Protein 3BGK (pdb70)

Solvent-accessible surface area: 11821 Å² total

InterPro domains:
  IPR000631 ATP/ADP-dependent (S)-NAD(P)H-hydrate dehydratase [MF_01965] (4-277)
  IPR000631 ATP/ADP-dependent (S)-NAD(P)H-hydrate dehydratase [PF01256] (27-270)
  IPR000631 ATP/ADP-dependent (S)-NAD(P)H-hydrate dehydratase [PS51383] (4-275)
  IPR000631 ATP/ADP-dependent (S)-NAD(P)H-hydrate dehydratase [TIGR00196] (9-273)
  IPR000631 ATP/ADP-dependent (S)-NAD(P)H-hydrate dehydratase [cd01171] (18-270)
  IPR017953 Carbohydrate kinase, predicted, conserved site [PS01050] (213-223)
  IPR029056 Ribokinase-like [G3DSA:3.40.1190.20] (2-277)
  IPR029056 Ribokinase-like [SSF53613] (7-274)

Secondary structure (P-SEA, 3-state):
cccaaaaaaccccccccccccccbbbbbbccccccccccccaaaaaaacccbbbbbccccaaaaaaacccccccccaaaaaaaaaaaccccccccccccaaaaaaaaaaaaaccccbbbbbccaaaaaaaaccccccccbbbbbccaaaaaaacccccccccaaaaaaaaccccccbbbbccccbbbbbcccbbbbbccccccccccccccccccaaaaacccccaaaaaaaaaaaaaaaaaaaccccccccaaaaaaacccccccc

Nearest PDB structures (foldseek):
  3bgk-assembly1_A  TM=1.003E+00  e=1.270E-50  Streptococcus mutans
  2r3b-assembly1_B  TM=9.639E-01  e=7.002E-28  Enterococcus faecalis V583
  3rss-assembly1_A  TM=8.666E-01  e=3.229E-17  Thermotoga maritima MSB8
  6efx-assembly1_A  TM=8.668E-01  e=7.466E-16  Cryptococcus neoformans H99
  6efw-assembly1_A  TM=8.622E-01  e=8.369E-16  Cryptococcus neoformans H99

Structure (mmCIF, N/CA/C/O backbone):
data_3BGK
#
_entry.id   3BGK
#
_cell.length_a   96.527
_cell.length_b   96.527
_cell.length_c   56.260
_cell.angle_alpha   90.000
_cell.angle_beta   90.000
_cell.angle_gamma   90.000
#
_symmetry.space_group_name_H-M   'I 4'
#
loop_
_entity.id
_entity.type
_entity.pdbx_description
1 polymer 'Putative uncharacterized protein'
2 non-polymer 'PHOSPHATE ION'
3 non-polymer 'POTASSIUM ION'
4 water water
#
loop_
_atom_site.group_PDB
_atom_site.id
_atom_site.type_symbol
_atom_site.label_atom_id
_atom_site.label_alt_id
_atom_site.label_comp_id
_atom_site.label_asym_id
_atom_site.label_entity_id
_atom_site.label_seq_id
_atom_site.pdbx_PDB_ins_code
_atom_site.Cartn_x
_atom_site.Cartn_y
_atom_site.Cartn_z
_atom_site.occupancy
_atom_site.B_iso_or_equiv
_atom_site.auth_seq_id
_atom_site.auth_comp_id
_atom_site.auth_asym_id
_atom_site.auth_atom_id
_atom_site.pdbx_PDB_model_num
ATOM 9 N N . ILE A 1 36 ? 11.954 43.591 31.879 1.00 30.47 2 ILE A N 1
ATOM 10 C CA . ILE A 1 36 ? 13.250 44.261 31.949 1.00 29.59 2 ILE A CA 1
ATOM 11 C C . ILE A 1 36 ? 14.414 43.264 31.873 1.00 28.91 2 ILE A C 1
ATOM 12 O O . ILE A 1 36 ? 14.444 42.265 32.596 1.00 28.98 2 ILE A O 1
ATOM 17 N N . ILE A 1 37 ? 15.361 43.545 30.983 1.00 27.89 3 ILE A N 1
ATOM 18 C CA . ILE A 1 37 ? 16.547 42.718 30.825 1.00 26.76 3 ILE A CA 1
ATOM 19 C C . ILE A 1 37 ? 17.602 43.225 31.795 1.00 26.37 3 ILE A C 1
ATOM 20 O O . ILE A 1 37 ? 18.053 44.370 31.696 1.00 26.34 3 ILE A O 1
ATOM 25 N N . ASP A 1 38 ? 17.977 42.371 32.742 1.00 25.74 4 ASP A N 1
ATOM 26 C CA . ASP A 1 38 ? 18.979 42.726 33.744 1.00 25.20 4 ASP A CA 1
ATOM 27 C C . ASP A 1 38 ? 20.121 41.712 33.804 1.00 24.79 4 ASP A C 1
ATOM 28 O O . ASP A 1 38 ? 20.269 40.882 32.905 1.00 24.63 4 ASP A O 1
ATOM 33 N N . ASP A 1 39 ? 20.924 41.791 34.860 1.00 24.25 5 ASP A N 1
ATOM 34 C CA . ASP A 1 39 ? 22.090 40.939 35.002 1.00 24.06 5 ASP A CA 1
ATOM 35 C C . ASP A 1 39 ? 21.725 39.493 35.312 1.00 23.87 5 ASP A C 1
ATOM 36 O O . ASP A 1 39 ? 22.413 38.575 34.873 1.00 23.59 5 ASP A O 1
ATOM 41 N N . LEU A 1 40 ? 20.635 39.301 36.055 1.00 23.69 6 LEU A N 1
ATOM 42 C CA . LEU A 1 40 ? 20.176 37.965 36.431 1.00 23.39 6 LEU A CA 1
ATOM 43 C C . LEU A 1 40 ? 19.799 37.145 35.200 1.00 23.13 6 LEU A C 1
ATOM 44 O O . LEU A 1 40 ? 20.054 35.938 35.148 1.00 23.45 6 LEU A O 1
ATOM 49 N N . LEU A 1 41 ? 19.201 37.799 34.210 1.00 22.50 7 LEU A N 1
ATOM 50 C CA . LEU A 1 41 ? 18.916 37.147 32.944 1.00 21.98 7 LEU A CA 1
ATOM 51 C C . LEU A 1 41 ? 20.232 36.816 32.243 1.00 21.79 7 LEU A C 1
ATOM 52 O O . LEU A 1 41 ? 20.418 35.705 31.750 1.00 21.70 7 LEU A O 1
ATOM 57 N N . THR A 1 42 ? 21.141 37.789 32.218 1.00 21.53 8 THR A N 1
ATOM 58 C CA . THR A 1 42 ? 22.442 37.647 31.565 1.00 21.05 8 THR A CA 1
ATOM 59 C C . THR A 1 42 ? 23.284 36.560 32.239 1.00 21.15 8 THR A C 1
ATOM 60 O O . THR A 1 42 ? 23.936 35.766 31.557 1.00 21.19 8 THR A O 1
ATOM 64 N N . LYS A 1 43 ? 23.245 36.517 33.571 1.00 21.16 9 LYS A N 1
ATOM 65 C CA . LYS A 1 43 ? 23.856 35.435 34.337 1.00 21.20 9 LYS A CA 1
ATOM 66 C C . LYS A 1 43 ? 23.201 34.087 34.051 1.00 21.17 9 LYS A C 1
ATOM 67 O O . LYS A 1 43 ? 23.845 33.045 34.204 1.00 21.33 9 LYS A O 1
ATOM 73 N N . LYS A 1 44 ? 21.934 34.091 33.646 1.00 20.97 10 LYS A N 1
ATOM 74 C CA . LYS A 1 44 ? 21.268 32.840 33.286 1.00 20.98 10 LYS A CA 1
ATOM 75 C C . LYS A 1 44 ? 21.774 32.306 31.943 1.00 20.53 10 LYS A C 1
ATOM 76 O O . LYS A 1 44 ? 21.907 31.092 31.767 1.00 20.68 10 LYS A O 1
ATOM 82 N N . ILE A 1 45 ? 22.055 33.214 31.009 1.00 20.01 11 ILE A N 1
ATOM 83 C CA . ILE A 1 45 ? 22.508 32.843 29.666 1.00 19.53 11 ILE A CA 1
ATOM 84 C C . ILE A 1 45 ? 23.990 32.465 29.635 1.00 19.48 11 ILE A C 1
ATOM 85 O O . ILE A 1 45 ? 24.346 31.375 29.178 1.00 19.27 11 ILE A O 1
ATOM 90 N N . ILE A 1 46 ? 24.844 33.359 30.130 1.00 19.34 12 ILE A N 1
ATOM 91 C CA . ILE A 1 46 ? 26.288 33.106 30.159 1.00 19.27 12 ILE A CA 1
ATOM 92 C C . ILE A 1 46 ? 26.614 31.974 31.143 1.00 19.51 12 ILE A C 1
ATOM 93 O O . ILE A 1 46 ? 26.861 32.200 32.332 1.00 19.43 12 ILE A O 1
ATOM 98 N N . LYS A 1 47 ? 26.575 30.749 30.626 1.00 19.93 13 LYS A N 1
ATOM 99 C CA . LYS A 1 47 ? 26.843 29.551 31.413 1.00 20.45 13 LYS A CA 1
ATOM 100 C C . LYS A 1 47 ? 28.321 29.175 31.357 1.00 20.33 13 LYS A C 1
ATOM 101 O O . LYS A 1 47 ? 28.969 29.400 30.341 1.00 20.33 13 LYS A O 1
ATOM 107 N N . PRO A 1 48 ? 28.857 28.586 32.442 1.00 20.44 14 PRO A N 1
ATOM 108 C CA . PRO A 1 48 ? 30.247 28.133 32.383 1.00 20.56 14 PRO A CA 1
ATOM 109 C C . PRO A 1 48 ? 30.404 27.126 31.256 1.00 20.70 14 PRO A C 1
ATOM 110 O O . PRO A 1 48 ? 29.499 26.322 31.013 1.00 20.65 14 PRO A O 1
ATOM 114 N N . ARG A 1 49 ? 31.533 27.181 30.564 1.00 21.11 15 ARG A N 1
ATOM 115 C CA . ARG A 1 49 ? 31.740 26.336 29.395 1.00 21.45 15 ARG A CA 1
ATOM 116 C C . ARG A 1 49 ? 31.938 24.871 29.782 1.00 21.90 15 ARG A C 1
ATOM 117 O O . ARG A 1 49 ? 32.683 24.572 30.719 1.00 21.92 15 ARG A O 1
ATOM 125 N N . PRO A 1 50 ? 31.238 23.960 29.083 1.00 22.57 16 PRO A N 1
ATOM 126 C CA . PRO A 1 50 ? 31.454 22.519 29.229 1.00 23.14 16 PRO A CA 1
ATOM 127 C C . PRO A 1 50 ? 32.903 22.152 28.944 1.00 23.79 16 PRO A C 1
ATOM 128 O O . PRO A 1 50 ? 33.478 22.612 27.951 1.00 23.65 16 PRO A O 1
ATOM 132 N N . LEU A 1 51 ? 33.474 21.330 29.824 1.00 24.87 17 LEU A N 1
ATOM 133 C CA . LEU A 1 51 ? 34.893 20.974 29.796 1.00 25.84 17 LEU A CA 1
ATOM 134 C C . LEU A 1 51 ? 35.283 20.167 28.567 1.00 26.67 17 LEU A C 1
ATOM 135 O O . LEU A 1 51 ? 36.341 20.398 27.967 1.00 26.99 17 LEU A O 1
ATOM 140 N N . ASN A 1 52 ? 34.424 19.221 28.203 1.00 27.44 18 ASN A N 1
ATOM 141 C CA . ASN A 1 52 ? 34.682 18.325 27.096 1.00 28.52 18 ASN A CA 1
ATOM 142 C C . ASN A 1 52 ? 34.534 19.037 25.759 1.00 29.30 18 ASN A C 1
ATOM 143 O O . ASN A 1 52 ? 35.532 19.301 25.080 1.00 29.66 18 ASN A O 1
ATOM 144 N N . SER A 1 53 ? 33.290 19.346 25.392 1.00 29.61 19 SER A N 1
ATOM 145 C CA . SER A 1 53 ? 32.992 19.968 24.104 1.00 30.07 19 SER A CA 1
ATOM 146 C C . SER A 1 53 ? 33.949 21.124 23.798 1.00 30.28 19 SER A C 1
ATOM 147 O O . SER A 1 53 ? 33.954 22.144 24.497 1.00 30.38 19 SER A O 1
ATOM 150 N N . HIS A 1 54 ? 34.768 20.933 22.764 1.00 30.34 20 HIS A N 1
ATOM 151 C CA . HIS A 1 54 ? 35.751 21.922 22.331 1.00 30.53 20 HIS A CA 1
ATOM 152 C C . HIS A 1 54 ? 35.566 22.300 20.853 1.00 30.67 20 HIS A C 1
ATOM 153 O O . HIS A 1 54 ? 35.799 21.477 19.953 1.00 30.75 20 HIS A O 1
ATOM 154 N N . LYS A 1 55 ? 35.168 23.557 20.628 1.00 30.43 21 LYS A N 1
ATOM 155 C CA . LYS A 1 55 ? 34.878 24.119 19.303 1.00 30.16 21 LYS A CA 1
ATOM 156 C C . LYS A 1 55 ? 33.474 23.692 18.866 1.00 29.71 21 LYS A C 1
ATOM 157 O O . LYS A 1 55 ? 32.745 23.077 19.661 1.00 29.82 21 LYS A O 1
ATOM 163 N N . GLY A 1 56 ? 33.097 24.027 17.627 1.00 28.75 22 GLY A N 1
ATOM 164 C CA . GLY A 1 56 ? 31.800 23.666 17.058 1.00 27.44 22 GLY A CA 1
ATOM 165 C C . GLY A 1 56 ? 30.645 24.135 17.920 1.00 26.69 22 GLY A C 1
ATOM 166 O O . GLY A 1 56 ? 29.749 24.842 17.450 1.00 26.75 22 GLY A O 1
ATOM 167 N N . THR A 1 57 ? 30.680 23.727 19.190 1.00 25.71 23 THR A N 1
ATOM 168 C CA . THR A 1 57 ? 29.727 24.141 20.214 1.00 24.61 23 THR A CA 1
ATOM 169 C C . THR A 1 57 ? 29.622 25.661 20.289 1.00 23.49 23 THR A C 1
ATOM 170 O O . THR A 1 57 ? 28.539 26.208 20.531 1.00 23.46 23 THR A O 1
ATOM 173 N N . PHE A 1 58 ? 30.750 26.332 20.064 1.00 21.93 24 PHE A N 1
ATOM 174 C CA . PHE A 1 58 ? 30.836 27.779 20.217 1.00 20.33 24 PHE A CA 1
ATOM 175 C C . PHE A 1 58 ? 30.577 28.544 18.924 1.00 19.46 24 PHE A C 1
ATOM 176 O O . PHE A 1 58 ? 30.589 29.779 18.910 1.00 19.41 24 PHE A O 1
ATOM 184 N N . GLY A 1 59 ? 30.328 27.795 17.851 1.00 18.36 25 GLY A N 1
ATOM 185 C CA . GLY A 1 59 ? 29.746 28.334 16.626 1.00 17.22 25 GLY A CA 1
ATOM 186 C C . GLY A 1 59 ? 30.696 29.065 15.706 1.00 16.46 25 GLY A C 1
ATOM 187 O O . GLY A 1 59 ? 31.741 29.561 16.135 1.00 16.38 25 GLY A O 1
ATOM 188 N N . ARG A 1 60 ? 30.316 29.120 14.431 1.00 15.58 26 ARG A N 1
ATOM 189 C CA . ARG A 1 60 ? 31.082 29.810 13.398 1.00 14.81 26 ARG A CA 1
ATOM 190 C C . ARG A 1 60 ? 30.236 30.935 12.822 1.00 14.25 26 ARG A C 1
ATOM 191 O O . ARG A 1 60 ? 29.110 30.705 12.346 1.00 14.18 26 ARG A O 1
ATOM 195 N N . VAL A 1 61 ? 30.775 32.152 12.879 1.00 13.17 27 VAL A N 1
ATOM 196 C CA . VAL A 1 61 ? 30.091 33.322 12.357 1.00 12.00 27 VAL A CA 1
ATOM 197 C C . VAL A 1 61 ? 30.805 33.816 11.117 1.00 11.81 27 VAL A C 1
ATOM 198 O O . VAL A 1 61 ? 32.036 33.874 11.082 1.00 11.68 27 VAL A O 1
ATOM 202 N N . LEU A 1 62 ? 30.019 34.161 10.100 1.00 11.34 28 LEU A N 1
ATOM 203 C CA . LEU A 1 62 ? 30.508 34.911 8.959 1.00 10.74 28 LEU A CA 1
ATOM 204 C C . LEU A 1 62 ? 29.956 36.342 9.022 1.00 10.57 28 LEU A C 1
ATOM 205 O O . LEU A 1 62 ? 28.743 36.558 9.150 1.00 10.32 28 LEU A O 1
ATOM 210 N N . LEU A 1 63 ? 30.857 37.317 8.955 1.00 10.17 29 LEU A N 1
ATOM 211 C CA . LEU A 1 63 ? 30.471 38.719 8.936 1.00 9.67 29 LEU A CA 1
ATOM 212 C C . LEU A 1 63 ? 30.658 39.207 7.521 1.00 9.51 29 LEU A C 1
ATOM 213 O O . LEU A 1 63 ? 31.631 38.842 6.869 1.00 9.96 29 LEU A O 1
ATOM 218 N N . ILE A 1 64 ? 29.713 40.003 7.037 1.00 9.17 30 ILE A N 1
ATOM 219 C CA . ILE A 1 64 ? 29.753 40.522 5.681 1.00 9.00 30 ILE A CA 1
ATOM 220 C C . ILE A 1 64 ? 29.455 42.009 5.742 1.00 9.30 30 ILE A C 1
ATOM 221 O O . ILE A 1 64 ? 28.364 42.409 6.136 1.00 9.42 30 ILE A O 1
ATOM 226 N N . GLY A 1 65 ? 30.436 42.818 5.365 1.00 9.49 31 GLY A N 1
ATOM 227 C CA . GLY A 1 65 ? 30.324 44.266 5.447 1.00 10.26 31 GLY A CA 1
ATOM 228 C C . GLY A 1 65 ? 31.682 44.924 5.301 1.00 10.93 31 GLY A C 1
ATOM 229 O O . GLY A 1 65 ? 32.605 44.335 4.749 1.00 10.69 31 GLY A O 1
ATOM 230 N N . GLY A 1 66 ? 31.808 46.151 5.796 1.00 11.65 32 GLY A N 1
ATOM 231 C CA . GLY A 1 66 ? 33.072 46.872 5.706 1.00 12.58 32 GLY A CA 1
ATOM 232 C C . GLY A 1 66 ? 33.400 47.190 4.268 1.00 13.41 32 GLY A C 1
ATOM 233 O O . GLY A 1 66 ? 34.571 47.276 3.885 1.00 13.59 32 GLY A O 1
ATOM 234 N N . ASN A 1 67 ? 32.346 47.337 3.469 1.00 14.11 33 ASN A N 1
ATOM 235 C CA . ASN A 1 67 ? 32.464 47.800 2.104 1.00 14.56 33 ASN A CA 1
ATOM 236 C C . ASN A 1 67 ? 32.951 49.237 2.147 1.00 14.99 33 ASN A C 1
ATOM 237 O O . ASN A 1 67 ? 32.537 50.012 3.020 1.00 14.71 33 ASN A O 1
ATOM 242 N N . TYR A 1 68 ? 33.853 49.570 1.225 1.00 15.54 34 TYR A N 1
ATOM 243 C CA . TYR A 1 68 ? 34.382 50.924 1.094 1.00 15.98 34 TYR A CA 1
ATOM 244 C C . TYR A 1 68 ? 33.251 51.960 1.029 1.00 16.04 34 TYR A C 1
ATOM 245 O O . TYR A 1 68 ? 32.283 51.777 0.283 1.00 16.35 34 TYR A O 1
ATOM 254 N N . PRO A 1 69 ? 33.371 53.054 1.803 1.00 15.84 35 PRO A N 1
ATOM 255 C CA . PRO A 1 69 ? 34.452 53.360 2.736 1.00 15.53 35 PRO A CA 1
ATOM 256 C C . PRO A 1 69 ? 34.172 53.033 4.218 1.00 15.18 35 PRO A C 1
ATOM 257 O O . PRO A 1 69 ? 34.832 53.583 5.106 1.00 15.46 35 PRO A O 1
ATOM 261 N N . TYR A 1 70 ? 33.237 52.126 4.486 1.00 14.66 36 TYR A N 1
ATOM 262 C CA . TYR A 1 70 ? 32.840 51.817 5.872 1.00 13.89 36 TYR A CA 1
ATOM 263 C C . TYR A 1 70 ? 33.539 50.586 6.480 1.00 13.17 36 TYR A C 1
ATOM 264 O O . TYR A 1 70 ? 32.917 49.776 7.188 1.00 13.03 36 TYR A O 1
ATOM 273 N N . GLY A 1 71 ? 34.842 50.472 6.223 1.00 12.15 37 GLY A N 1
ATOM 274 C CA . GLY A 1 71 ? 35.652 49.364 6.728 1.00 11.12 37 GLY A CA 1
ATOM 275 C C . GLY A 1 71 ? 35.668 49.196 8.240 1.00 10.35 37 GLY A C 1
ATOM 276 O O . GLY A 1 71 ? 35.466 48.088 8.748 1.00 10.29 37 GLY A O 1
ATOM 277 N N . GLY A 1 72 ? 35.903 50.290 8.962 1.00 9.60 38 GLY A N 1
ATOM 278 C CA . GLY A 1 72 ? 35.976 50.256 10.430 1.00 8.79 38 GLY A CA 1
ATOM 279 C C . GLY A 1 72 ? 34.801 49.563 11.109 1.00 8.36 38 GLY A C 1
ATOM 280 O O . GLY A 1 72 ? 34.966 48.906 12.144 1.00 8.39 38 GLY A O 1
ATOM 281 N N . ALA A 1 73 ? 33.616 49.710 10.517 1.00 7.73 39 ALA A N 1
ATOM 282 C CA . ALA A 1 73 ? 32.385 49.097 11.020 1.00 7.15 39 ALA A CA 1
ATOM 283 C C . ALA A 1 73 ? 32.478 47.576 11.133 1.00 6.86 39 ALA A C 1
ATOM 284 O O . ALA A 1 73 ? 32.057 46.998 12.138 1.00 6.78 39 ALA A O 1
ATOM 286 N N . ILE A 1 74 ? 33.027 46.928 10.106 1.00 6.80 40 ILE A N 1
ATOM 287 C CA . ILE A 1 74 ? 33.148 45.472 10.118 1.00 6.63 40 ILE A CA 1
ATOM 288 C C . ILE A 1 74 ? 34.285 45.030 11.043 1.00 6.68 40 ILE A C 1
ATOM 289 O O . ILE A 1 74 ? 34.230 43.938 11.604 1.00 7.07 40 ILE A O 1
ATOM 294 N N . ILE A 1 75 ? 35.295 45.888 11.203 1.00 6.34 41 ILE A N 1
ATOM 295 C CA . ILE A 1 75 ? 36.387 45.649 12.138 1.00 5.99 41 ILE A CA 1
ATOM 296 C C . ILE A 1 75 ? 35.872 45.703 13.574 1.00 6.21 41 ILE A C 1
ATOM 297 O O . ILE A 1 75 ? 36.332 44.944 14.431 1.00 6.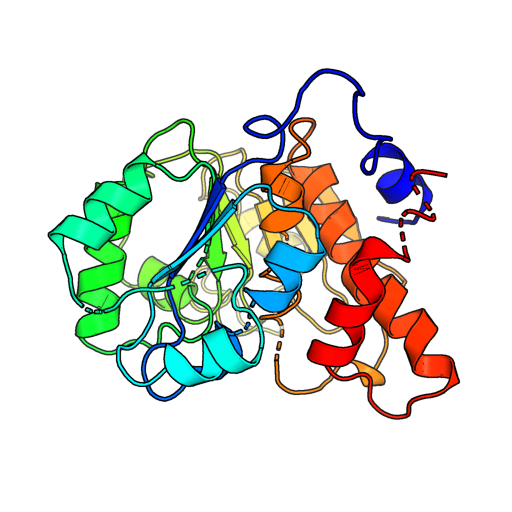61 41 ILE A O 1
ATOM 310 N N . ALA A 1 77 ? 32.609 45.233 14.565 1.00 6.35 43 ALA A N 1
ATOM 311 C CA . ALA A 1 77 ? 31.736 44.082 14.753 1.00 6.44 43 ALA A CA 1
ATOM 312 C C . ALA A 1 77 ? 32.571 42.806 14.917 1.00 6.55 43 ALA A C 1
ATOM 313 O O . ALA A 1 77 ? 32.288 41.983 15.788 1.00 6.69 43 ALA A O 1
ATOM 315 N N . ALA A 1 78 ? 33.610 42.658 14.096 1.00 6.45 44 ALA A N 1
ATOM 316 C CA . ALA A 1 78 ? 34.518 41.517 14.207 1.00 6.58 44 ALA A CA 1
ATOM 317 C C . ALA A 1 78 ? 35.160 41.442 15.592 1.00 6.68 44 ALA A C 1
ATOM 318 O O . ALA A 1 78 ? 35.115 40.397 16.241 1.00 6.47 44 ALA A O 1
ATOM 320 N N . LEU A 1 79 ? 35.746 42.556 16.035 1.00 6.87 45 LEU A N 1
ATOM 321 C CA . LEU A 1 79 ? 36.344 42.660 17.365 1.00 7.00 45 LEU A CA 1
ATOM 322 C C . LEU A 1 79 ? 35.378 42.233 18.462 1.00 7.14 45 LEU A C 1
ATOM 323 O O . LEU A 1 79 ? 35.752 41.475 19.354 1.00 7.28 45 LEU A O 1
ATOM 328 N N . ALA A 1 80 ? 34.137 42.707 18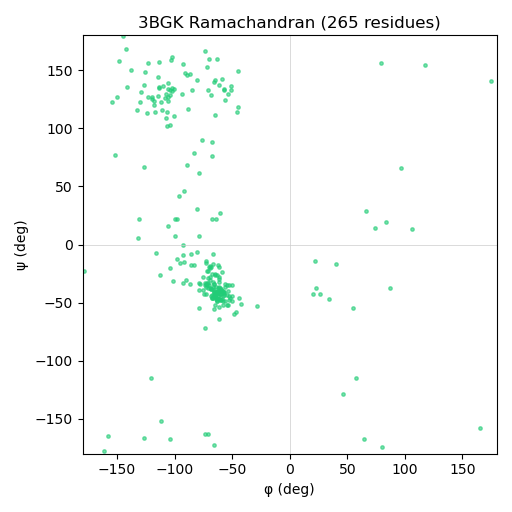.388 1.00 7.21 46 ALA A N 1
ATOM 329 C CA . ALA A 1 80 ? 33.134 42.347 19.379 1.00 7.65 46 ALA A CA 1
ATOM 330 C C . ALA A 1 80 ? 32.787 40.863 19.322 1.00 8.02 46 ALA A C 1
ATOM 331 O O . ALA A 1 80 ? 32.644 40.209 20.359 1.00 8.23 46 ALA A O 1
ATOM 333 N N . CYS A 1 81 ? 32.672 40.334 18.107 1.00 8.54 47 CYS A N 1
ATOM 334 C CA . CYS A 1 81 ? 32.252 38.953 17.905 1.00 8.93 47 CYS A CA 1
ATOM 335 C C . CYS A 1 81 ? 33.268 37.958 18.443 1.00 9.07 47 CYS A C 1
ATOM 336 O O . CYS A 1 81 ? 32.891 36.974 19.081 1.00 9.29 47 CYS A O 1
ATOM 339 N N . VAL A 1 82 ? 34.552 38.218 18.186 1.00 9.18 48 VAL A N 1
ATOM 340 C CA . VAL A 1 82 ? 35.633 37.345 18.654 1.00 9.07 48 VAL A CA 1
ATOM 341 C C . VAL A 1 82 ? 35.724 37.423 20.169 1.00 9.31 48 VAL A C 1
ATOM 342 O O . VAL A 1 82 ? 35.804 36.399 20.857 1.00 9.51 48 VAL A O 1
ATOM 346 N N . ASN A 1 83 ? 35.682 38.645 20.688 1.00 9.52 49 ASN A N 1
ATOM 347 C CA . ASN A 1 83 ? 35.834 38.855 22.115 1.00 9.64 49 ASN A CA 1
ATOM 348 C C . ASN A 1 83 ? 34.670 38.294 22.924 1.00 9.66 49 ASN A C 1
ATOM 349 O O . ASN A 1 83 ? 34.846 37.937 24.085 1.00 9.76 49 ASN A O 1
ATOM 354 N N . SER A 1 84 ? 33.498 38.182 22.296 1.00 9.51 50 SER A N 1
ATOM 355 C CA . SER A 1 84 ? 32.340 37.519 22.907 1.00 9.53 50 SER A CA 1
ATOM 356 C C . SER A 1 84 ? 32.464 35.992 22.978 1.00 9.58 50 SER A C 1
ATOM 357 O O . SER A 1 84 ? 31.697 35.329 23.683 1.00 9.55 50 SER A O 1
ATOM 360 N N . GLY A 1 85 ? 33.426 35.434 22.248 1.00 9.70 51 GLY A N 1
ATOM 361 C CA . GLY A 1 85 ? 33.729 34.014 22.362 1.00 9.75 51 GLY A CA 1
ATOM 362 C C . GLY A 1 85 ? 33.275 33.126 21.220 1.00 9.82 51 GLY A C 1
ATOM 363 O O . GLY A 1 85 ? 33.288 31.901 21.359 1.00 10.02 51 GLY A O 1
ATOM 364 N N . ALA A 1 86 ? 32.879 33.718 20.092 1.00 9.70 52 ALA A N 1
ATOM 365 C CA . ALA A 1 86 ? 32.568 32.923 18.907 1.00 9.78 52 ALA A CA 1
ATOM 366 C C . ALA A 1 86 ? 33.732 31.966 18.638 1.00 9.92 52 ALA A C 1
ATOM 367 O O . ALA A 1 86 ? 34.897 32.348 18.751 1.00 10.17 52 ALA A O 1
ATOM 369 N N . GLY A 1 87 ? 33.419 30.714 18.322 1.00 9.81 53 GLY A N 1
ATOM 370 C CA . GLY A 1 87 ? 34.449 29.713 18.085 1.00 9.65 53 GLY A CA 1
ATOM 371 C C . GLY A 1 87 ? 35.332 30.089 16.917 1.00 9.61 53 GLY A C 1
ATOM 372 O O . GLY A 1 87 ? 36.552 30.014 17.010 1.00 9.83 53 GLY A O 1
ATOM 373 N N . LEU A 1 88 ? 34.706 30.500 15.819 1.00 9.61 54 LEU A N 1
ATOM 374 C CA . LEU A 1 88 ? 35.418 30.932 14.623 1.00 9.61 54 LEU A CA 1
ATOM 375 C C . LEU A 1 88 ? 34.704 32.116 14.003 1.00 9.62 54 LEU A C 1
ATOM 376 O O . LEU A 1 88 ? 33.479 32.120 13.878 1.00 9.70 54 LEU A O 1
ATOM 381 N N . VAL A 1 89 ? 35.479 33.122 13.618 1.00 9.69 55 VAL A N 1
ATOM 382 C CA . VAL A 1 89 ? 34.934 34.336 13.027 1.00 9.59 55 VAL A CA 1
ATOM 383 C C . VAL A 1 89 ? 35.573 34.552 11.663 1.00 9.63 55 VAL A C 1
ATOM 384 O O . VAL A 1 89 ? 36.798 34.555 11.538 1.00 10.00 55 VAL A O 1
ATOM 388 N N . THR A 1 90 ? 34.733 34.724 10.648 1.00 9.68 56 THR A N 1
ATOM 389 C CA . THR A 1 90 ? 35.186 34.924 9.275 1.00 9.71 56 THR A CA 1
ATOM 390 C C . THR A 1 90 ? 34.531 36.187 8.736 1.00 9.64 56 THR A C 1
ATOM 391 O O . THR A 1 90 ? 33.347 36.419 8.961 1.00 9.70 56 THR A O 1
ATOM 395 N N . VAL A 1 91 ? 35.313 37.004 8.035 1.00 9.76 57 VAL A N 1
ATOM 396 C CA . VAL A 1 91 ? 34.853 38.299 7.553 1.00 9.69 57 VAL A CA 1
ATOM 397 C C . VAL A 1 91 ? 34.928 38.382 6.026 1.00 10.03 57 VAL A C 1
ATOM 398 O O . VAL A 1 91 ? 35.984 38.136 5.431 1.00 10.33 57 VAL A O 1
ATOM 402 N N . ALA A 1 92 ? 33.797 38.708 5.406 1.00 9.99 58 ALA A N 1
ATOM 403 C CA . ALA A 1 92 ? 33.741 39.030 3.988 1.00 10.43 58 ALA A CA 1
ATOM 404 C C . ALA A 1 92 ? 33.701 40.550 3.865 1.00 10.85 58 ALA A C 1
ATOM 405 O O . ALA A 1 92 ? 32.709 41.194 4.227 1.00 10.81 58 ALA A O 1
ATOM 407 N N . THR A 1 93 ? 34.781 41.127 3.360 1.00 11.22 59 THR A N 1
ATOM 408 C CA . THR A 1 93 ? 34.938 42.567 3.419 1.00 11.97 59 THR A CA 1
ATOM 409 C C . THR A 1 93 ? 35.646 43.101 2.174 1.00 12.75 59 THR A C 1
ATOM 410 O O . THR A 1 93 ? 35.996 42.333 1.268 1.00 13.03 59 THR A O 1
ATOM 414 N N . HIS A 1 94 ? 35.833 44.414 2.111 1.00 13.27 60 HIS A N 1
ATOM 415 C CA . HIS A 1 94 ? 36.541 44.993 0.987 1.00 14.01 60 HIS A CA 1
ATOM 416 C C . HIS A 1 94 ? 38.022 44.604 1.021 1.00 14.06 60 HIS A C 1
ATOM 417 O O . HIS A 1 94 ? 38.694 44.736 2.045 1.00 13.92 60 HIS A O 1
ATOM 424 N N . LYS A 1 95 ? 38.495 44.094 -0.114 1.00 14.15 61 LYS A N 1
ATOM 425 C CA . LYS A 1 95 ? 39.907 43.831 -0.395 1.00 13.93 61 LYS A CA 1
ATOM 426 C C . LYS A 1 95 ? 40.879 44.767 0.351 1.00 13.69 61 LYS A C 1
ATOM 427 O O . LYS A 1 95 ? 41.782 44.296 1.046 1.00 13.83 61 LYS A O 1
ATOM 431 N N . ASP A 1 96 ? 40.679 46.081 0.219 1.00 13.43 62 ASP A N 1
ATOM 432 C CA . ASP A 1 96 ? 41.578 47.099 0.814 1.00 13.33 62 ASP A CA 1
ATOM 433 C C . ASP A 1 96 ? 41.375 47.340 2.323 1.00 12.75 62 ASP A C 1
ATOM 434 O O . ASP A 1 96 ? 41.975 48.245 2.898 1.00 12.64 62 ASP A O 1
ATOM 439 N N . ASN A 1 97 ? 40.534 46.525 2.954 1.00 12.26 63 ASN A N 1
ATOM 440 C CA . ASN A 1 97 ? 40.184 46.685 4.362 1.00 11.60 63 ASN A CA 1
ATOM 441 C C . ASN A 1 97 ? 40.645 45.494 5.210 1.00 11.28 63 ASN A C 1
ATOM 442 O O . ASN A 1 97 ? 40.558 45.519 6.444 1.00 10.75 63 ASN A O 1
ATOM 447 N N . ILE A 1 98 ? 41.142 44.460 4.535 1.00 11.12 64 ILE A N 1
ATOM 448 C CA . ILE A 1 98 ? 41.608 43.236 5.196 1.00 11.09 64 ILE A CA 1
ATOM 449 C C . ILE A 1 98 ? 42.848 43.476 6.069 1.00 10.98 64 ILE A C 1
ATOM 450 O O . ILE A 1 98 ? 42.944 42.919 7.171 1.00 11.29 64 ILE A O 1
ATOM 455 N N . THR A 1 99 ? 43.776 44.306 5.588 1.00 10.50 65 THR A N 1
ATOM 456 C CA . THR A 1 99 ? 45.002 44.614 6.331 1.00 10.44 65 THR A CA 1
ATOM 457 C C . THR A 1 99 ? 44.695 45.281 7.674 1.00 10.18 65 THR A C 1
ATOM 458 O O . THR A 1 99 ? 45.260 44.907 8.714 1.00 10.22 65 THR A O 1
ATOM 462 N N . ALA A 1 100 ? 43.812 46.276 7.635 1.00 9.83 66 ALA A N 1
ATOM 463 C CA . ALA A 1 100 ? 43.396 47.005 8.828 1.00 9.43 66 ALA A CA 1
ATOM 464 C C . ALA A 1 100 ? 42.671 46.090 9.813 1.00 9.02 66 ALA A C 1
ATOM 465 O O . ALA A 1 100 ? 42.898 46.173 11.021 1.00 8.91 66 ALA A O 1
ATOM 467 N N . LEU A 1 101 ? 41.823 45.205 9.294 1.00 8.78 67 LEU A N 1
ATOM 468 C CA . LEU A 1 101 ? 41.144 44.215 10.129 1.00 8.75 67 LEU A CA 1
ATOM 469 C C . LEU A 1 101 ? 42.161 43.342 10.848 1.00 8.92 67 LEU A C 1
ATOM 470 O O . LEU A 1 101 ? 42.053 43.117 12.058 1.00 8.83 67 LEU A O 1
ATOM 475 N N . HIS A 1 102 ? 43.152 42.855 10.104 1.00 9.00 68 HIS A N 1
ATOM 476 C CA . HIS A 1 102 ? 44.159 41.974 10.695 1.00 8.91 68 HIS A CA 1
ATOM 477 C C . HIS A 1 102 ? 45.127 42.679 11.622 1.00 8.96 68 HIS A C 1
ATOM 478 O O . HIS A 1 102 ? 45.709 42.041 12.502 1.00 9.52 68 HIS A O 1
ATOM 485 N N . SER A 1 103 ? 45.279 43.991 11.451 1.00 8.56 69 SER A N 1
ATOM 486 C CA . SER A 1 103 ? 46.055 44.774 12.404 1.00 8.46 69 SER A CA 1
ATOM 487 C C . SER A 1 103 ? 45.421 44.651 13.786 1.00 8.31 69 SER A C 1
ATOM 488 O O . SER A 1 103 ? 46.128 44.557 14.782 1.00 8.69 69 SER A O 1
ATOM 491 N N . HIS A 1 104 ? 44.089 44.629 13.829 1.00 8.05 70 HIS A N 1
ATOM 492 C CA . HIS A 1 104 ? 43.337 44.538 15.087 1.00 7.62 70 HIS A CA 1
ATOM 493 C C . HIS A 1 104 ? 43.123 43.107 15.536 1.00 7.39 70 HIS A C 1
ATOM 494 O O . HIS A 1 104 ? 43.096 42.827 16.740 1.00 7.18 70 HIS A O 1
ATOM 501 N N . LEU A 1 105 ? 42.962 42.216 14.557 1.00 7.29 71 LEU A N 1
ATOM 502 C CA . LEU A 1 105 ? 42.350 40.899 14.776 1.00 6.93 71 LEU A CA 1
ATOM 503 C C . LEU A 1 105 ? 42.844 39.821 13.794 1.00 6.90 71 LEU A C 1
ATOM 504 O O . LEU A 1 105 ? 42.134 39.463 12.847 1.00 6.57 71 LEU A O 1
ATOM 509 N N . PRO A 1 106 ? 44.068 39.295 14.019 1.00 7.08 72 PRO A N 1
ATOM 510 C CA . PRO A 1 106 ? 44.562 38.178 13.210 1.00 7.17 72 PRO A CA 1
ATOM 511 C C . PRO A 1 106 ? 43.769 36.888 13.442 1.00 7.61 72 PRO A C 1
ATOM 512 O O . PRO A 1 106 ? 43.838 35.964 12.626 1.00 7.41 72 PRO A O 1
ATOM 516 N N . GLU A 1 107 ? 43.012 36.848 14.536 1.00 8.27 73 GLU A N 1
ATOM 517 C CA . GLU A 1 107 ? 42.130 35.723 14.872 1.00 9.10 73 GLU A CA 1
ATOM 518 C C . GLU A 1 107 ? 41.01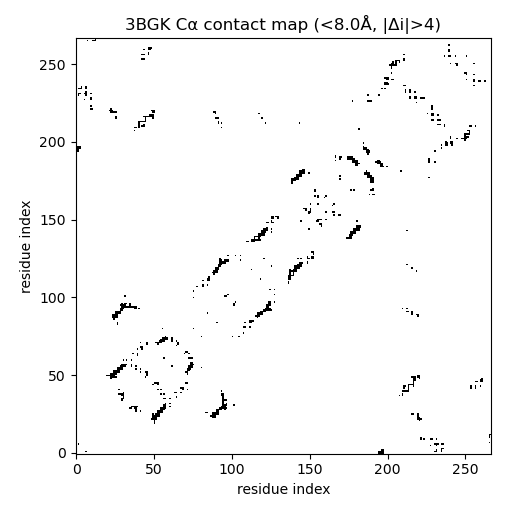3 35.460 13.857 1.00 9.85 73 GLU A C 1
ATOM 519 O O . GLU A 1 107 ? 40.412 34.385 13.864 1.00 9.86 73 GLU A O 1
ATOM 525 N N . ALA A 1 108 ? 40.720 36.442 13.005 1.00 11.00 74 ALA A N 1
ATOM 526 C CA . ALA A 1 108 ? 39.616 36.328 12.053 1.00 12.13 74 ALA A CA 1
ATOM 527 C C . ALA A 1 108 ? 40.102 36.242 10.619 1.00 13.08 74 ALA A C 1
ATOM 528 O O . ALA A 1 108 ? 40.854 37.102 10.155 1.00 13.12 74 ALA A O 1
ATOM 538 N N . ALA A 1 110 ? 39.780 36.760 6.726 1.00 16.36 76 ALA A N 1
ATOM 539 C CA . ALA A 1 110 ? 39.125 37.796 5.942 1.00 16.94 76 ALA A CA 1
ATOM 540 C C . ALA A 1 110 ? 39.413 37.599 4.469 1.00 17.42 76 ALA A C 1
ATOM 541 O O . ALA A 1 110 ? 40.532 37.248 4.091 1.00 17.55 76 ALA A O 1
ATOM 543 N N . PHE A 1 111 ? 38.401 37.831 3.639 1.00 17.99 77 PHE A N 1
ATOM 544 C CA . PHE A 1 111 ? 38.568 37.740 2.189 1.00 18.57 77 PHE A CA 1
ATOM 545 C C . PHE A 1 111 ? 37.771 38.826 1.475 1.00 19.39 77 PHE A C 1
ATOM 546 O O . PHE A 1 111 ? 36.934 39.503 2.076 1.00 19.39 77 PHE A O 1
ATOM 554 N N . ASP A 1 112 ? 38.055 38.982 0.188 1.00 20.63 78 ASP A N 1
ATOM 555 C CA . ASP A 1 112 ? 37.375 39.933 -0.674 1.00 21.82 78 ASP A CA 1
ATOM 556 C C . ASP A 1 112 ? 35.951 39.448 -0.918 1.00 22.49 78 ASP A C 1
ATOM 557 O O . ASP A 1 112 ? 35.732 38.352 -1.446 1.00 22.50 78 ASP A O 1
ATOM 570 N N . VAL A 1 114 ? 33.934 40.293 -3.113 1.00 25.23 80 VAL A N 1
ATOM 571 C CA . VAL A 1 114 ? 33.641 40.150 -4.556 1.00 25.55 80 VAL A CA 1
ATOM 572 C C . VAL A 1 114 ? 33.897 38.729 -5.054 1.00 25.67 80 VAL A C 1
ATOM 573 O O . VAL A 1 114 ? 33.428 38.349 -6.131 1.00 25.73 80 VAL A O 1
ATOM 577 N N . GLU A 1 115 ? 34.650 37.957 -4.271 1.00 25.83 81 GLU A N 1
ATOM 578 C CA . GLU A 1 115 ? 34.973 36.579 -4.626 1.00 25.90 81 GLU A CA 1
ATOM 579 C C . GLU A 1 115 ? 33.755 35.692 -4.370 1.00 25.75 81 GLU A C 1
ATOM 580 O O . GLU A 1 115 ? 33.571 35.151 -3.277 1.00 25.70 81 GLU A O 1
ATOM 586 N N . LYS A 1 116 ? 32.931 35.564 -5.410 1.00 25.51 82 LYS A N 1
ATOM 587 C CA . LYS A 1 116 ? 31.596 34.973 -5.317 1.00 25.17 82 LYS A CA 1
ATOM 588 C C . LYS A 1 116 ? 31.582 33.523 -4.844 1.00 24.84 82 LYS A C 1
ATOM 589 O O . LYS A 1 116 ? 30.736 33.147 -4.030 1.00 24.83 82 LYS A O 1
ATOM 591 N N . ASP A 1 117 ? 32.508 32.715 -5.358 1.00 24.46 83 ASP A N 1
ATOM 592 C CA . ASP A 1 117 ? 32.546 31.286 -5.039 1.00 24.20 83 ASP A CA 1
ATOM 593 C C . ASP A 1 117 ? 33.046 31.018 -3.623 1.00 23.77 83 ASP A C 1
ATOM 594 O O . ASP A 1 117 ? 32.573 30.090 -2.962 1.00 23.53 83 ASP A O 1
ATOM 599 N N . ARG A 1 118 ? 33.988 31.841 -3.157 1.00 23.32 84 ARG A N 1
ATOM 600 C CA . ARG A 1 118 ? 34.479 31.735 -1.784 1.00 22.77 84 ARG A CA 1
ATOM 601 C C . ARG A 1 118 ? 33.433 32.233 -0.778 1.00 22.47 84 ARG A C 1
ATOM 602 O O . ARG A 1 118 ? 33.217 31.599 0.259 1.00 22.39 84 ARG A O 1
ATOM 610 N N . LEU A 1 119 ? 32.785 33.355 -1.095 1.00 21.95 85 LEU A N 1
ATOM 611 C CA . LEU A 1 119 ? 31.676 33.867 -0.287 1.00 21.70 85 LEU A CA 1
ATOM 612 C C . LEU A 1 119 ? 30.591 32.813 -0.099 1.00 21.59 85 LEU A C 1
ATOM 613 O O . LEU A 1 119 ? 30.077 32.650 1.006 1.00 21.50 85 LEU A O 1
ATOM 618 N N . SER A 1 120 ? 30.258 32.110 -1.183 1.00 21.51 86 SER A N 1
ATOM 619 C CA . SER A 1 120 ? 29.280 31.022 -1.158 1.00 21.55 86 SER A CA 1
ATOM 620 C C . SER A 1 120 ? 29.707 29.881 -0.236 1.00 21.29 86 SER A C 1
ATOM 621 O O . SER A 1 120 ? 28.946 29.479 0.647 1.00 21.33 86 SER A O 1
ATOM 624 N N . GLU A 1 121 ? 30.922 29.372 -0.450 1.00 21.02 87 GLU A N 1
ATOM 625 C CA . GLU A 1 121 ? 31.504 28.317 0.382 1.00 20.69 87 GLU A CA 1
ATOM 626 C C . GLU A 1 121 ? 31.455 28.700 1.857 1.00 20.45 87 GLU A C 1
ATOM 627 O O . GLU A 1 121 ? 31.091 27.881 2.702 1.00 20.76 87 GLU A O 1
ATOM 630 N N . GLN A 1 122 ? 31.803 29.949 2.155 1.00 19.93 88 GLN A N 1
ATOM 631 C CA . GLN A 1 122 ? 31.854 30.429 3.533 1.00 19.65 88 GLN A CA 1
ATOM 632 C C . GLN A 1 122 ? 30.482 30.554 4.194 1.00 19.39 88 GLN A C 1
ATOM 633 O O . GLN A 1 122 ? 30.365 30.374 5.409 1.00 19.75 88 GLN A O 1
ATOM 639 N N . ILE A 1 123 ? 29.451 30.846 3.404 1.00 19.03 89 ILE A N 1
ATOM 640 C CA . ILE A 1 123 ? 28.082 30.882 3.920 1.00 18.77 89 ILE A CA 1
ATOM 641 C C . ILE A 1 123 ? 27.664 29.494 4.429 1.00 18.99 89 ILE A C 1
ATOM 642 O O . ILE A 1 123 ? 27.139 29.380 5.546 1.00 19.03 89 ILE A O 1
ATOM 647 N N . THR A 1 124 ? 27.932 28.452 3.632 1.00 18.76 90 THR A N 1
ATOM 648 C CA . THR A 1 124 ? 27.618 27.060 4.008 1.00 18.80 90 THR A CA 1
ATOM 649 C C . THR A 1 124 ? 28.410 26.545 5.215 1.00 18.37 90 THR A C 1
ATOM 650 O O . THR A 1 124 ? 27.962 25.624 5.900 1.00 18.74 90 THR A O 1
ATOM 654 N N . ALA A 1 125 ? 29.592 27.111 5.452 1.00 17.84 91 ALA A N 1
ATOM 655 C CA . ALA A 1 125 ? 30.418 26.741 6.609 1.00 17.20 91 ALA A CA 1
ATOM 656 C C . ALA A 1 125 ? 30.004 27.473 7.903 1.00 16.98 91 ALA A C 1
ATOM 657 O O . ALA A 1 125 ? 30.365 27.055 9.003 1.00 16.80 91 ALA A O 1
ATOM 659 N N . ALA A 1 126 ? 29.244 28.559 7.761 1.00 16.61 92 ALA A N 1
ATOM 660 C CA . ALA A 1 126 ? 28.833 29.385 8.899 1.00 16.19 92 ALA A CA 1
ATOM 661 C C . ALA A 1 126 ? 27.557 28.885 9.578 1.00 15.96 92 ALA A C 1
ATOM 662 O O . ALA A 1 126 ? 26.667 28.344 8.915 1.00 15.91 92 ALA A O 1
ATOM 664 N N . ASP A 1 127 ? 27.476 29.076 10.897 1.00 15.57 93 ASP A N 1
ATOM 665 C CA . ASP A 1 127 ? 26.243 28.843 11.662 1.00 15.28 93 ASP A CA 1
ATOM 666 C C . ASP A 1 127 ? 25.421 30.130 11.774 1.00 15.12 93 ASP A C 1
ATOM 667 O O . ASP A 1 127 ? 24.194 30.095 11.809 1.00 14.86 93 ASP A O 1
ATOM 672 N N . VAL A 1 128 ? 26.121 31.260 11.844 1.00 14.99 94 VAL A N 1
ATOM 673 C CA . VAL A 1 128 ? 25.509 32.575 11.990 1.00 14.88 94 VAL A CA 1
ATOM 674 C C . VAL A 1 128 ? 26.083 33.505 10.925 1.00 14.78 94 VAL A C 1
ATOM 675 O O . VAL A 1 128 ? 27.298 33.568 10.741 1.00 14.47 94 VAL A O 1
ATOM 679 N N . VAL A 1 129 ? 25.209 34.207 10.213 1.00 14.89 95 VAL A N 1
ATOM 680 C CA . VAL A 1 129 ? 25.650 35.172 9.210 1.00 15.08 95 VAL A CA 1
ATOM 681 C C . VAL A 1 129 ? 25.200 36.577 9.600 1.00 15.56 95 VAL A C 1
ATOM 682 O O . VAL A 1 129 ? 24.000 36.865 9.667 1.00 15.54 95 VAL A O 1
ATOM 686 N N . LEU A 1 130 ? 26.175 37.435 9.893 1.00 15.96 96 LEU A N 1
ATOM 687 C CA . LEU A 1 130 ? 25.899 38.827 10.210 1.00 16.43 96 LEU A CA 1
ATOM 688 C C . LEU A 1 130 ? 26.218 39.688 9.000 1.00 17.05 96 LEU A C 1
ATOM 689 O O . LEU A 1 130 ? 27.379 39.933 8.676 1.00 17.22 96 LEU A O 1
ATOM 702 N N . GLY A 1 132 ? 25.642 43.393 7.082 1.00 20.13 98 GLY A N 1
ATOM 703 C CA . GLY A 1 132 ? 25.154 44.766 7.096 1.00 21.10 98 GLY A CA 1
ATOM 704 C C . GLY A 1 132 ? 26.046 45.879 7.610 1.00 21.77 98 GLY A C 1
ATOM 705 O O . GLY A 1 132 ? 25.995 46.987 7.071 1.00 21.91 98 GLY A O 1
ATOM 706 N N . PRO A 1 133 ? 26.842 45.618 8.668 1.00 22.35 99 PRO A N 1
ATOM 707 C CA . PRO A 1 133 ? 27.632 46.736 9.199 1.00 22.77 99 PRO A CA 1
ATOM 708 C C . PRO A 1 133 ? 28.669 47.224 8.187 1.00 23.15 99 PRO A C 1
ATOM 709 O O . PRO A 1 133 ? 29.612 46.506 7.857 1.00 23.11 99 PRO A O 1
ATOM 713 N N . GLY A 1 134 ? 28.459 48.432 7.677 1.00 23.78 100 GLY A N 1
ATOM 714 C CA . GLY A 1 134 ? 29.338 49.011 6.668 1.00 24.49 100 GLY A CA 1
ATOM 715 C C . GLY A 1 134 ? 29.192 48.426 5.273 1.00 25.06 100 GLY A C 1
ATOM 716 O O . GLY A 1 134 ? 30.042 48.660 4.410 1.00 25.22 100 GLY A O 1
ATOM 717 N N . LEU A 1 135 ? 28.116 47.674 5.046 1.00 25.54 101 LEU A N 1
ATOM 718 C CA . LEU A 1 135 ? 27.855 47.049 3.747 1.00 26.14 101 LEU A CA 1
ATOM 719 C C . LEU A 1 135 ? 27.682 48.085 2.630 1.00 26.74 101 LEU A C 1
ATOM 720 O O . LEU A 1 135 ? 28.041 47.831 1.480 1.00 26.63 101 LEU A O 1
ATOM 725 N N . ALA A 1 136 ? 27.142 49.250 2.992 1.00 27.59 102 ALA A N 1
ATOM 726 C CA . ALA A 1 136 ? 26.730 50.288 2.037 1.00 28.39 102 ALA A CA 1
ATOM 727 C C . ALA A 1 136 ? 25.586 49.803 1.135 1.00 28.95 102 ALA A C 1
ATOM 728 O O . ALA A 1 136 ? 24.964 48.767 1.410 1.00 28.88 102 ALA A O 1
ATOM 730 N N . GLU A 1 137 ? 25.303 50.558 0.075 1.00 29.63 103 GLU A N 1
ATOM 731 C CA . GLU A 1 137 ? 24.115 50.314 -0.744 1.00 30.39 103 GLU A CA 1
ATOM 732 C C . GLU A 1 137 ? 24.386 50.291 -2.246 1.00 30.53 103 GLU A C 1
ATOM 733 O O . GLU A 1 137 ? 23.450 50.176 -3.041 1.00 30.59 103 GLU A O 1
ATOM 739 N N . ASP A 1 138 ? 25.663 50.385 -2.622 1.00 30.85 104 ASP A N 1
ATOM 740 C CA . ASP A 1 138 ? 26.076 50.366 -4.035 1.00 31.18 104 ASP A CA 1
ATOM 741 C C . ASP A 1 138 ? 25.798 49.022 -4.727 1.00 31.22 104 ASP A C 1
ATOM 742 O O . ASP A 1 138 ? 25.155 48.138 -4.149 1.00 31.43 104 ASP A O 1
ATOM 747 N N . ASP A 1 139 ? 26.278 48.872 -5.959 1.00 31.22 105 ASP A N 1
ATOM 748 C CA . ASP A 1 139 ? 26.026 47.653 -6.730 1.00 31.33 105 ASP A CA 1
ATOM 749 C C . ASP A 1 139 ? 26.636 46.394 -6.107 1.00 31.08 105 ASP A C 1
ATOM 750 O O . ASP A 1 139 ? 25.998 45.341 -6.089 1.00 30.97 105 ASP A O 1
ATOM 755 N N . LEU A 1 140 ? 27.855 46.514 -5.584 1.00 30.90 106 LEU A N 1
ATOM 756 C CA . LEU A 1 140 ? 28.520 45.394 -4.910 1.00 30.78 106 LEU A CA 1
ATOM 757 C C . LEU A 1 140 ? 27.738 44.891 -3.687 1.00 30.49 106 LEU A C 1
ATOM 758 O O . LEU A 1 140 ? 27.693 43.688 -3.429 1.00 30.55 106 LEU A O 1
ATOM 763 N N . ALA A 1 141 ? 27.124 45.816 -2.952 1.00 30.17 107 ALA A N 1
ATOM 764 C CA . ALA A 1 141 ? 26.314 45.484 -1.779 1.00 29.76 107 ALA A CA 1
ATOM 765 C C . ALA A 1 141 ? 25.051 44.696 -2.149 1.00 29.56 107 ALA A C 1
ATOM 766 O O . ALA A 1 141 ? 24.718 43.708 -1.489 1.00 29.28 107 ALA A O 1
ATOM 768 N N . GLN A 1 142 ? 24.360 45.134 -3.202 1.00 29.46 108 GLN A N 1
ATOM 769 C CA . GLN A 1 142 ? 23.152 44.450 -3.688 1.00 29.39 108 GLN A CA 1
ATOM 770 C C . GLN A 1 142 ? 23.424 43.074 -4.296 1.00 28.81 108 GLN A C 1
ATOM 771 O O . GLN A 1 142 ? 22.630 42.149 -4.114 1.00 28.62 108 GLN A O 1
ATOM 777 N N . THR A 1 143 ? 24.534 42.955 -5.027 1.00 28.28 109 THR A N 1
ATOM 778 C CA . THR A 1 143 ? 24.970 41.675 -5.591 1.00 27.89 109 THR A CA 1
ATOM 779 C C . THR A 1 143 ? 25.224 40.695 -4.445 1.00 27.47 109 THR A C 1
ATOM 780 O O . THR A 1 143 ? 24.733 39.561 -4.461 1.00 27.53 109 THR A O 1
ATOM 784 N N . THR A 1 144 ? 25.963 41.169 -3.443 1.00 26.73 110 THR A N 1
ATOM 785 C CA . THR A 1 144 ? 26.283 40.401 -2.248 1.00 26.00 110 THR A CA 1
ATOM 786 C C . THR A 1 144 ? 25.059 40.051 -1.420 1.00 25.72 110 THR A C 1
ATOM 787 O O . THR A 1 144 ? 24.921 38.904 -0.986 1.00 25.93 110 THR A O 1
ATOM 791 N N . PHE A 1 145 ? 24.188 41.031 -1.182 1.00 25.19 111 PHE A N 1
ATOM 792 C CA . PHE A 1 145 ? 22.958 40.776 -0.442 1.00 24.94 111 PHE A CA 1
ATOM 793 C C . PHE A 1 145 ? 22.250 39.576 -1.050 1.00 25.26 11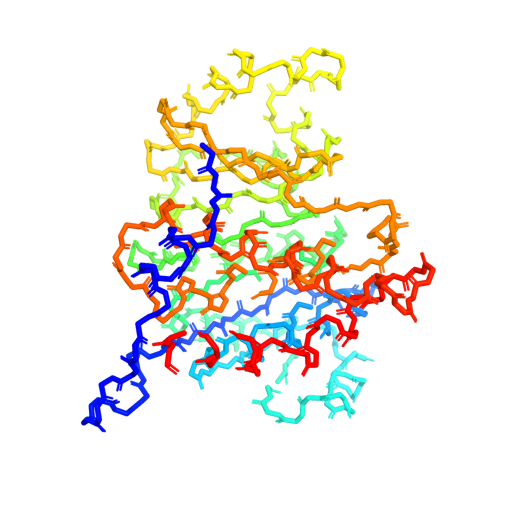1 PHE A C 1
ATOM 794 O O . PHE A 1 145 ? 21.860 38.646 -0.336 1.00 25.42 111 PHE A O 1
ATOM 802 N N . ASP A 1 146 ? 22.121 39.599 -2.377 1.00 25.38 112 ASP A N 1
ATOM 803 C CA . ASP A 1 146 ? 21.389 38.577 -3.117 1.00 25.55 112 ASP A CA 1
ATOM 804 C C . ASP A 1 146 ? 22.081 37.213 -3.163 1.00 25.40 112 ASP A C 1
ATOM 805 O O . ASP A 1 146 ? 21.406 36.189 -3.261 1.00 25.32 112 ASP A O 1
ATOM 810 N N . VAL A 1 147 ? 23.412 37.202 -3.090 1.00 25.42 113 VAL A N 1
ATOM 811 C CA . VAL A 1 147 ? 24.166 35.945 -2.987 1.00 25.53 113 VAL A CA 1
ATOM 812 C C . VAL A 1 147 ? 23.830 35.286 -1.653 1.00 25.64 113 VAL A C 1
ATOM 813 O O . VAL A 1 147 ? 23.369 34.139 -1.611 1.00 25.77 113 VAL A O 1
ATOM 817 N N . VAL A 1 148 ? 24.041 36.042 -0.576 1.00 25.70 114 VAL A N 1
ATOM 818 C CA . VAL A 1 148 ? 23.754 35.608 0.790 1.00 25.35 114 VAL A CA 1
ATOM 819 C C . VAL A 1 148 ? 22.316 35.135 0.906 1.00 25.30 114 VAL A C 1
ATOM 820 O O . VAL A 1 148 ? 22.073 34.024 1.361 1.00 25.81 114 VAL A O 1
ATOM 824 N N . TRP A 1 149 ? 21.376 35.969 0.470 1.00 25.03 115 TRP A N 1
ATOM 825 C CA . TRP A 1 149 ? 19.950 35.663 0.553 1.00 24.80 115 TRP A CA 1
ATOM 826 C C . TRP A 1 149 ? 19.566 34.329 -0.100 1.00 24.77 115 TRP A C 1
ATOM 827 O O . TRP A 1 149 ? 18.677 33.633 0.388 1.00 24.87 115 TRP A O 1
ATOM 838 N N . GLN A 1 150 ? 20.236 33.972 -1.194 1.00 24.83 116 GLN A N 1
ATOM 839 C CA . GLN A 1 150 ? 19.967 32.698 -1.882 1.00 24.95 116 GLN A CA 1
ATOM 840 C C . GLN A 1 150 ? 20.753 31.510 -1.305 1.00 24.62 116 GLN A C 1
ATOM 841 O O . GLN A 1 150 ? 20.398 30.350 -1.534 1.00 24.65 116 GLN A O 1
ATOM 844 N N . ALA A 1 151 ? 21.811 31.809 -0.554 1.00 24.05 117 ALA A N 1
ATOM 845 C CA . ALA A 1 151 ? 22.677 30.778 0.013 1.00 23.56 117 ALA A CA 1
ATOM 846 C C . ALA A 1 151 ? 22.361 30.420 1.475 1.00 23.20 117 ALA A C 1
ATOM 847 O O . ALA A 1 151 ? 22.862 29.415 1.995 1.00 23.15 117 ALA A O 1
ATOM 849 N N . ILE A 1 152 ? 21.535 31.233 2.131 1.00 22.65 118 ILE A N 1
ATOM 850 C CA . ILE A 1 152 ? 21.150 30.976 3.523 1.00 22.21 118 ILE A CA 1
ATOM 851 C C . ILE A 1 152 ? 20.334 29.691 3.632 1.00 22.02 118 ILE A C 1
ATOM 852 O O . ILE A 1 152 ? 19.517 29.378 2.765 1.00 21.94 118 ILE A O 1
ATOM 857 N N . GLU A 1 153 ? 20.593 28.950 4.704 1.00 21.79 119 GLU A N 1
ATOM 858 C CA . GLU A 1 153 ? 19.979 27.659 4.957 1.00 21.55 119 GLU A CA 1
ATOM 859 C C . GLU A 1 153 ? 19.080 27.790 6.188 1.00 20.99 119 GLU A C 1
ATOM 860 O O . GLU A 1 153 ? 19.280 28.697 6.996 1.00 21.01 119 GLU A O 1
ATOM 866 N N . PRO A 1 154 ? 18.073 26.905 6.329 1.00 20.49 120 PRO A N 1
ATOM 867 C CA . PRO A 1 154 ? 17.096 26.989 7.439 1.00 20.09 120 PRO A CA 1
ATOM 868 C C . PRO A 1 154 ? 17.662 26.854 8.870 1.00 19.80 120 PRO A C 1
ATOM 869 O O . PRO A 1 154 ? 17.091 27.417 9.811 1.00 19.88 120 PRO A O 1
ATOM 873 N N . LYS A 1 155 ? 18.758 26.115 9.035 1.00 19.09 121 LYS A N 1
ATOM 874 C CA . LYS A 1 155 ? 19.382 25.946 10.358 1.00 18.56 121 LYS A CA 1
ATOM 875 C C . LYS A 1 155 ? 20.265 27.133 10.787 1.00 17.98 121 LYS A C 1
ATOM 876 O O . LYS A 1 155 ? 20.744 27.180 11.926 1.00 17.86 121 LYS A O 1
ATOM 878 N N . GLN A 1 156 ? 20.470 28.082 9.876 1.00 17.06 122 GLN A N 1
ATOM 879 C CA . GLN A 1 156 ? 21.342 29.226 10.119 1.00 16.20 122 GLN A CA 1
ATOM 880 C C . GLN A 1 156 ? 20.608 30.411 10.741 1.00 15.70 122 GLN A C 1
ATOM 881 O O . GLN A 1 156 ? 19.441 30.651 10.438 1.00 15.69 122 GLN A O 1
ATOM 887 N N . THR A 1 157 ? 21.308 31.152 11.598 1.00 14.88 123 THR A N 1
ATOM 888 C CA . THR A 1 157 ? 20.806 32.416 12.136 1.00 14.18 123 THR A CA 1
ATOM 889 C C . THR A 1 157 ? 21.307 33.579 11.280 1.00 13.78 123 THR A C 1
ATOM 890 O O . THR A 1 157 ? 22.502 33.684 10.981 1.00 13.70 123 THR A O 1
ATOM 894 N N . LEU A 1 158 ? 20.386 34.443 10.876 1.00 13.19 124 LEU A N 1
ATOM 895 C CA . LEU A 1 158 ? 20.722 35.563 10.010 1.00 12.73 124 LEU A CA 1
ATOM 896 C C . LEU A 1 158 ? 20.442 36.881 10.714 1.00 12.61 124 LEU A C 1
ATOM 897 O O . LEU A 1 158 ? 19.301 37.159 11.109 1.00 12.67 124 LEU A O 1
ATOM 902 N N . ILE A 1 159 ? 21.497 37.676 10.875 1.00 12.26 125 ILE A N 1
ATOM 903 C CA . ILE A 1 159 ? 21.389 39.008 11.451 1.00 11.86 125 ILE A CA 1
ATOM 904 C C . ILE A 1 159 ? 21.542 40.038 10.340 1.00 12.22 125 ILE A C 1
ATOM 905 O O . ILE A 1 159 ? 22.539 40.050 9.607 1.00 12.13 125 ILE A O 1
ATOM 910 N N . ILE A 1 160 ? 20.531 40.889 10.221 1.00 12.64 126 ILE A N 1
ATOM 911 C CA . ILE A 1 160 ? 20.495 41.921 9.202 1.00 13.22 126 ILE A CA 1
ATOM 912 C C . ILE A 1 160 ? 20.652 43.267 9.898 1.00 13.50 126 ILE A C 1
ATOM 913 O O . ILE A 1 160 ? 19.808 43.671 10.701 1.00 13.34 126 ILE A O 1
ATOM 918 N N . ASP A 1 161 ? 21.751 43.946 9.592 1.00 14.02 127 ASP A N 1
ATOM 919 C CA . ASP A 1 161 ? 22.158 45.125 10.341 1.00 14.75 127 ASP A CA 1
ATOM 920 C C . ASP A 1 161 ? 22.297 46.324 9.429 1.00 15.07 127 ASP A C 1
ATOM 921 O O . ASP A 1 161 ? 22.493 46.171 8.226 1.00 15.40 127 ASP A O 1
ATOM 926 N N . GLY A 1 162 ? 22.178 47.515 10.006 1.00 15.49 128 GLY A N 1
ATOM 927 C CA . GLY A 1 162 ? 22.462 48.757 9.302 1.00 16.00 128 GLY A CA 1
ATOM 928 C C . GLY A 1 162 ? 21.850 48.822 7.923 1.00 16.45 128 GLY A C 1
ATOM 929 O O . GLY A 1 162 ? 20.667 48.548 7.763 1.00 16.85 128 GLY A O 1
ATOM 930 N N . SER A 1 163 ? 22.676 49.145 6.929 1.00 16.96 129 SER A N 1
ATOM 931 C CA . SER A 1 163 ? 22.231 49.380 5.553 1.00 17.31 129 SER A CA 1
ATOM 932 C C . SER A 1 163 ? 21.575 48.171 4.884 1.00 17.60 129 SER A C 1
ATOM 933 O O . SER A 1 163 ? 20.848 48.323 3.897 1.00 17.44 129 SER A O 1
ATOM 936 N N . ALA A 1 164 ? 21.828 46.978 5.420 1.00 18.01 130 ALA A N 1
ATOM 937 C CA . ALA A 1 164 ? 21.188 45.769 4.907 1.00 18.46 130 ALA A CA 1
ATOM 938 C C . ALA A 1 164 ? 19.689 45.740 5.222 1.00 18.81 130 ALA A C 1
ATOM 939 O O . ALA A 1 164 ? 18.939 45.007 4.594 1.00 18.62 130 ALA A O 1
ATOM 941 N N . ILE A 1 165 ? 19.260 46.542 6.192 1.00 19.86 131 ILE A N 1
ATOM 942 C CA . ILE A 1 165 ? 17.839 46.711 6.480 1.00 21.01 131 ILE A CA 1
ATOM 943 C C . ILE A 1 165 ? 17.155 47.442 5.325 1.00 22.04 131 ILE A C 1
ATOM 944 O O . ILE A 1 165 ? 16.074 47.040 4.887 1.00 22.00 131 ILE A O 1
ATOM 949 N N . ASN A 1 166 ? 17.799 48.502 4.829 1.00 23.54 132 ASN A N 1
ATOM 950 C CA . ASN A 1 166 ? 17.357 49.200 3.612 1.00 24.87 132 ASN A CA 1
ATOM 951 C C . ASN A 1 166 ? 17.315 48.272 2.398 1.00 25.84 132 ASN A C 1
ATOM 952 O O . ASN A 1 166 ? 16.409 48.360 1.569 1.00 26.35 132 ASN A O 1
ATOM 957 N N . LEU A 1 167 ? 18.312 47.395 2.296 1.00 26.99 133 LEU A N 1
ATOM 958 C CA . LEU A 1 167 ? 18.418 46.446 1.191 1.00 28.01 133 LEU A CA 1
ATOM 959 C C . LEU A 1 167 ? 17.325 45.392 1.259 1.00 28.94 133 LEU A C 1
ATOM 960 O O . LEU A 1 167 ? 16.789 44.979 0.231 1.00 29.22 133 LEU A O 1
ATOM 965 N N . LEU A 1 168 ? 17.000 44.964 2.475 1.00 30.13 134 LEU A N 1
ATOM 966 C CA . LEU A 1 168 ? 15.890 44.049 2.701 1.00 31.31 134 LEU A CA 1
ATOM 967 C C . LEU A 1 168 ? 14.560 44.729 2.355 1.00 32.23 134 LEU A C 1
ATOM 968 O O . LEU A 1 168 ? 13.639 44.080 1.851 1.00 32.27 134 LEU A O 1
ATOM 973 N N . ALA A 1 169 ? 14.486 46.039 2.604 1.00 33.35 135 ALA A N 1
ATOM 974 C CA . ALA A 1 169 ? 13.272 46.834 2.368 1.00 34.46 135 ALA A CA 1
ATOM 975 C C . ALA A 1 169 ? 12.906 47.011 0.887 1.00 35.17 135 ALA A C 1
ATOM 976 O O . ALA A 1 169 ? 11.726 46.986 0.535 1.00 35.19 135 ALA A O 1
ATOM 978 N N . LYS A 1 170 ? 13.914 47.192 0.035 1.00 36.16 136 LYS A N 1
ATOM 979 C CA . LYS A 1 170 ? 13.699 47.397 -1.402 1.00 37.14 136 LYS A CA 1
ATOM 980 C C . LYS A 1 170 ? 13.010 46.205 -2.079 1.00 37.88 136 LYS A C 1
ATOM 981 O O . LYS A 1 170 ? 12.142 46.390 -2.943 1.00 38.08 136 LYS A O 1
ATOM 983 N N . ARG A 1 171 ? 13.400 44.994 -1.681 1.00 38.62 137 ARG A N 1
ATOM 984 C CA . ARG A 1 171 ? 12.809 43.758 -2.207 1.00 39.33 137 ARG A CA 1
ATOM 985 C C . ARG A 1 171 ? 11.846 43.121 -1.192 1.00 39.53 137 ARG A C 1
ATOM 986 O O . ARG A 1 171 ? 11.467 43.765 -0.212 1.00 39.71 137 ARG A O 1
ATOM 994 N N . LYS A 1 172 ? 11.439 41.874 -1.431 1.00 39.78 138 LYS A N 1
ATOM 995 C CA . LYS A 1 172 ? 10.566 41.156 -0.491 1.00 39.94 138 LYS A CA 1
ATOM 996 C C . LYS A 1 172 ? 11.205 39.861 0.020 1.00 40.02 138 LYS A C 1
ATOM 997 O O . LYS A 1 172 ? 11.689 39.793 1.156 1.00 39.98 138 LYS A O 1
ATOM 999 N N . ALA A 1 174 ? 9.526 36.994 -0.991 1.00 32.83 140 ALA A N 1
ATOM 1000 C CA . ALA A 1 174 ? 8.310 36.617 -0.269 1.00 32.62 140 ALA A CA 1
ATOM 1001 C C . ALA A 1 174 ? 8.582 35.495 0.727 1.00 32.34 140 ALA A C 1
ATOM 1002 O O . ALA A 1 174 ? 7.923 35.413 1.772 1.00 32.46 140 ALA A O 1
ATOM 1004 N N . ILE A 1 175 ? 9.543 34.633 0.390 1.00 31.68 141 ILE A N 1
ATOM 1005 C CA . ILE A 1 175 ? 9.961 33.544 1.270 1.00 30.95 141 ILE A CA 1
ATOM 1006 C C . ILE A 1 175 ? 11.290 33.879 1.941 1.00 30.27 141 ILE A C 1
ATOM 1007 O O . ILE A 1 175 ? 12.265 34.260 1.280 1.00 29.95 141 ILE A O 1
ATOM 1012 N N . TRP A 1 176 ? 11.305 33.735 3.262 1.00 29.59 142 TRP A N 1
ATOM 1013 C CA . TRP A 1 176 ? 12.501 33.943 4.063 1.00 28.99 142 TRP A CA 1
ATOM 1014 C C . TRP A 1 176 ? 13.323 32.656 4.086 1.00 28.25 142 TRP A C 1
ATOM 1015 O O . TRP A 1 176 ? 12.767 31.574 4.303 1.00 28.14 142 TRP A O 1
ATOM 1026 N N . PRO A 1 177 ? 14.648 32.766 3.858 1.00 27.57 143 PRO A N 1
ATOM 1027 C CA . PRO A 1 177 ? 15.524 31.596 3.763 1.00 27.10 143 PRO A CA 1
ATOM 1028 C C . PRO A 1 177 ? 15.775 30.937 5.123 1.00 26.61 143 PRO A C 1
ATOM 1029 O O . PRO A 1 177 ? 16.250 29.803 5.184 1.00 26.56 143 PRO A O 1
ATOM 1033 N N . THR A 1 178 ? 15.465 31.659 6.195 1.00 26.21 144 THR A N 1
ATOM 1034 C CA . THR A 1 178 ? 15.497 31.115 7.547 1.00 25.84 144 THR A CA 1
ATOM 1035 C C . THR A 1 178 ? 14.436 31.790 8.409 1.00 25.84 144 THR A C 1
ATOM 1036 O O . THR A 1 178 ? 13.985 32.889 8.095 1.00 26.01 144 THR A O 1
ATOM 1040 N N . LYS A 1 179 ? 14.033 31.115 9.482 1.00 25.87 145 LYS A N 1
ATOM 1041 C CA . LYS A 1 179 ? 13.068 31.659 10.435 1.00 25.90 145 LYS A CA 1
ATOM 1042 C C . LYS A 1 179 ? 13.801 32.318 11.602 1.00 25.59 145 LYS A C 1
ATOM 1043 O O . LYS A 1 179 ? 13.214 33.093 12.365 1.00 25.42 145 LYS A O 1
ATOM 1049 N N . GLN A 1 180 ? 15.088 31.999 11.727 1.00 25.23 146 GLN A N 1
ATOM 1050 C CA . GLN A 1 180 ? 15.928 32.512 12.807 1.00 24.95 146 GLN A CA 1
ATOM 1051 C C . GLN A 1 180 ? 16.575 33.835 12.383 1.00 24.37 146 GLN A C 1
ATOM 1052 O O . GLN A 1 180 ? 17.785 33.923 12.175 1.00 24.43 146 GLN A O 1
ATOM 1058 N N . ILE A 1 181 ? 15.730 34.855 12.248 1.00 23.81 147 ILE A N 1
ATOM 1059 C CA . ILE A 1 181 ? 16.108 36.182 11.766 1.00 22.92 147 ILE A CA 1
ATOM 1060 C C . ILE A 1 181 ? 16.223 37.147 12.939 1.00 22.53 147 ILE A C 1
ATOM 1061 O O . ILE A 1 181 ? 15.333 37.190 13.794 1.00 22.38 147 ILE A O 1
ATOM 1066 N N . ILE A 1 182 ? 17.321 37.903 12.981 1.00 21.97 148 ILE A N 1
ATOM 1067 C CA . ILE A 1 182 ? 17.470 39.010 13.927 1.00 21.46 148 ILE A CA 1
ATOM 1068 C C . ILE A 1 182 ? 17.669 40.310 13.147 1.00 21.71 148 ILE A C 1
ATOM 1069 O O . ILE A 1 182 ? 18.536 40.394 12.278 1.00 21.40 148 ILE A O 1
ATOM 1074 N N . LEU A 1 183 ? 16.849 41.313 13.448 1.00 22.03 149 LEU A N 1
ATOM 1075 C CA . LEU A 1 183 ? 16.976 42.622 12.820 1.00 22.44 149 LEU A CA 1
ATOM 1076 C C . LEU A 1 183 ? 17.530 43.625 13.826 1.00 23.06 149 LEU A C 1
ATOM 1077 O O . LEU A 1 183 ? 17.033 43.731 14.943 1.00 23.03 149 LEU A O 1
ATOM 1082 N N . THR A 1 184 ? 18.566 44.355 13.425 1.00 23.93 150 THR A N 1
ATOM 1083 C CA . THR A 1 184 ? 19.180 45.364 14.285 1.00 24.83 150 THR A CA 1
ATOM 1084 C C . THR A 1 184 ? 19.249 46.733 13.586 1.00 25.75 150 THR A C 1
ATOM 1085 O O . THR A 1 184 ? 20.336 47.226 13.279 1.00 25.90 150 THR A O 1
ATOM 1089 N N . PRO A 1 185 ? 18.082 47.356 13.331 1.00 26.64 151 PRO A N 1
ATOM 1090 C CA . PRO A 1 185 ? 18.070 48.616 12.608 1.00 27.58 151 PRO A CA 1
ATOM 1091 C C . PRO A 1 185 ? 18.103 49.844 13.514 1.00 28.68 151 PRO A C 1
ATOM 1092 O O . PRO A 1 185 ? 17.677 49.778 14.666 1.00 28.91 151 PRO A O 1
ATOM 1096 N N . HIS A 1 186 ? 18.600 50.956 12.977 1.00 30.05 152 HIS A N 1
ATOM 1097 C CA . HIS A 1 186 ? 18.489 52.263 13.632 1.00 31.23 152 HIS A CA 1
ATOM 1098 C C . HIS A 1 186 ? 17.055 52.790 13.540 1.00 31.83 152 HIS A C 1
ATOM 1099 O O . HIS A 1 186 ? 16.243 52.261 12.774 1.00 31.86 152 HIS A O 1
ATOM 1106 N N . GLN A 1 187 ? 16.745 53.827 14.320 1.00 32.69 153 GLN A N 1
ATOM 1107 C CA . GLN A 1 187 ? 15.418 54.456 14.300 1.00 33.51 153 GLN A CA 1
ATOM 1108 C C . GLN A 1 187 ? 14.909 54.669 12.871 1.00 34.18 153 GLN A C 1
ATOM 1109 O O . GLN A 1 187 ? 13.764 54.344 12.560 1.00 34.26 153 GLN A O 1
ATOM 1110 N N . LYS A 1 188 ? 15.785 55.187 12.010 1.00 34.89 154 LYS A N 1
ATOM 1111 C CA . LYS A 1 188 ? 15.448 55.536 10.630 1.00 35.56 154 LYS A CA 1
ATOM 1112 C C . LYS A 1 188 ? 15.372 54.348 9.674 1.00 36.11 154 LYS A C 1
ATOM 1113 O O . LYS A 1 188 ? 14.563 54.360 8.747 1.00 36.25 154 LYS A O 1
ATOM 1114 N N . GLU A 1 189 ? 16.218 53.338 9.888 1.00 36.64 155 GLU A N 1
ATOM 1115 C CA . GLU A 1 189 ? 16.242 52.133 9.040 1.00 37.24 155 GLU A CA 1
ATOM 1116 C C . GLU A 1 189 ? 14.999 51.269 9.237 1.00 37.49 155 GLU A C 1
ATOM 1117 O O . GLU A 1 189 ? 14.507 50.648 8.290 1.00 37.48 155 GLU A O 1
ATOM 1123 N N . TRP A 1 190 ? 14.503 51.235 10.473 1.00 37.83 156 TRP A N 1
ATOM 1124 C CA . TRP A 1 190 ? 13.292 50.498 10.810 1.00 38.34 156 TRP A CA 1
ATOM 1125 C C . TRP A 1 190 ? 12.062 51.183 10.222 1.00 38.80 156 TRP A C 1
ATOM 1136 N N . GLU A 1 191 ? 12.117 52.510 10.147 1.00 39.46 157 GLU A N 1
ATOM 1137 C CA . GLU A 1 191 ? 11.102 53.277 9.437 1.00 40.10 157 GLU A CA 1
ATOM 1138 C C . GLU A 1 191 ? 10.972 52.766 8.003 1.00 40.52 157 GLU A C 1
ATOM 1139 O O . GLU A 1 191 ? 9.874 52.434 7.555 1.00 40.45 157 GLU A O 1
ATOM 1140 N N . ARG A 1 192 ? 12.106 52.689 7.305 1.00 40.96 158 ARG A N 1
ATOM 1141 C CA . ARG A 1 192 ? 12.165 52.221 5.916 1.00 41.47 158 ARG A CA 1
ATOM 1142 C C . ARG A 1 192 ? 11.510 50.849 5.714 1.00 41.84 158 ARG A C 1
ATOM 1143 O O . ARG A 1 192 ? 10.811 50.625 4.719 1.00 41.79 158 ARG A O 1
ATOM 1145 N N . LEU A 1 193 ? 11.730 49.947 6.672 1.00 42.23 159 LEU A N 1
ATOM 1146 C CA . LEU A 1 193 ? 11.232 48.574 6.588 1.00 42.48 159 LEU A CA 1
ATOM 1147 C C . LEU A 1 193 ? 9.745 48.468 6.945 1.00 42.71 159 LEU A C 1
ATOM 1148 O O . LEU A 1 193 ? 9.005 47.711 6.310 1.00 42.78 159 LEU A O 1
ATOM 1153 N N . SER A 1 194 ? 9.315 49.231 7.951 1.00 43.04 160 SER A N 1
ATOM 1154 C CA . SER A 1 194 ? 7.960 49.110 8.513 1.00 43.33 160 SER A CA 1
ATOM 1155 C C . SER A 1 194 ? 6.982 50.220 8.100 1.00 43.60 160 SER A C 1
ATOM 1156 O O . SER A 1 194 ? 5.766 50.046 8.195 1.00 43.46 160 SER A O 1
ATOM 1159 N N . GLY A 1 195 ? 7.516 51.355 7.658 1.00 43.99 161 GLY A N 1
ATOM 1160 C CA . GLY A 1 195 ? 6.694 52.495 7.255 1.00 44.52 161 GLY A CA 1
ATOM 1161 C C . GLY A 1 195 ? 6.261 53.381 8.410 1.00 44.84 161 GLY A C 1
ATOM 1162 O O . GLY A 1 195 ? 5.310 54.153 8.284 1.00 45.01 161 GLY A O 1
ATOM 1163 N N . LEU A 1 196 ? 6.960 53.274 9.536 1.00 45.17 162 LEU A N 1
ATOM 1164 C CA . LEU A 1 196 ? 6.656 54.081 10.716 1.00 45.50 162 LEU A CA 1
ATOM 1165 C C . LEU A 1 196 ? 7.701 55.178 10.911 1.00 45.78 162 LEU A C 1
ATOM 1166 O O . LEU A 1 196 ? 8.904 54.902 10.952 1.00 45.90 162 LEU A O 1
ATOM 1171 N N . THR A 1 197 ? 7.235 56.419 11.027 1.00 46.01 163 THR A N 1
ATOM 1172 C CA . THR A 1 197 ? 8.102 57.558 11.344 1.00 46.24 163 THR A CA 1
ATOM 1173 C C . THR A 1 197 ? 8.575 57.453 12.802 1.00 46.30 163 THR A C 1
ATOM 1174 O O . THR A 1 197 ? 7.959 56.752 13.610 1.00 46.28 163 THR A O 1
ATOM 1178 N N . ILE A 1 198 ? 9.666 58.147 13.129 1.00 46.44 164 ILE A N 1
ATOM 1179 C CA . ILE A 1 198 ? 10.247 58.125 14.481 1.00 46.55 164 ILE A CA 1
ATOM 1180 C C . ILE A 1 198 ? 9.293 58.538 15.621 1.00 46.65 164 ILE A C 1
ATOM 1181 O O . ILE A 1 198 ? 9.394 57.989 16.721 1.00 46.74 164 ILE A O 1
ATOM 1183 N N . PRO A 1 199 ? 8.391 59.522 15.381 1.00 46.74 165 PRO A N 1
ATOM 1184 C CA . PRO A 1 199 ? 7.324 59.798 16.358 1.00 46.63 165 PRO A CA 1
ATOM 1185 C C . PRO A 1 199 ? 6.308 58.665 1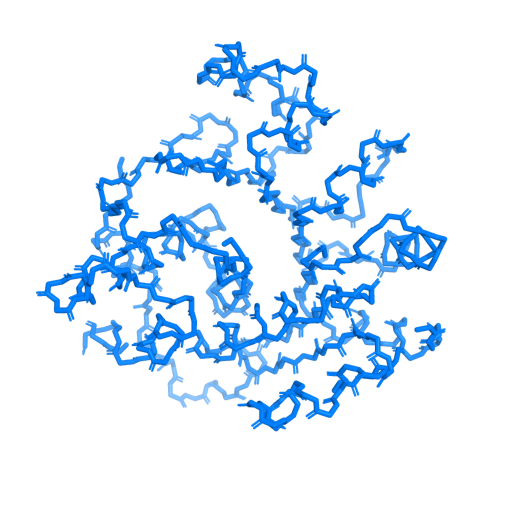6.503 1.00 46.45 165 PRO A C 1
ATOM 1186 O O . PRO A 1 199 ? 5.814 58.420 17.611 1.00 46.38 165 PRO A O 1
ATOM 1190 N N . GLU A 1 200 ? 5.992 57.996 15.395 1.00 46.18 166 GLU A N 1
ATOM 1191 C CA . GLU A 1 200 ? 4.987 56.932 15.404 1.00 46.10 166 GLU A CA 1
ATOM 1192 C C . GLU A 1 200 ? 5.595 55.521 15.465 1.00 45.72 166 GLU A C 1
ATOM 1193 O O . GLU A 1 200 ? 4.947 54.537 15.092 1.00 45.81 166 GLU A O 1
ATOM 1199 N N . GLN A 1 201 ? 6.837 55.437 15.940 1.00 45.09 167 GLN A N 1
ATOM 1200 C CA . GLN A 1 201 ? 7.462 54.156 16.264 1.00 44.43 167 GLN A CA 1
ATOM 1201 C C . GLN A 1 201 ? 7.218 53.820 17.736 1.00 44.18 167 GLN A C 1
ATOM 1202 O O . GLN A 1 201 ? 8.139 53.427 18.455 1.00 44.06 167 GLN A O 1
ATOM 1208 N N . ILE A 1 202 ? 5.971 53.995 18.172 1.00 43.82 168 ILE A N 1
ATOM 1209 C CA . ILE A 1 202 ? 5.555 53.669 19.532 1.00 43.49 168 ILE A CA 1
ATOM 1210 C C . ILE A 1 202 ? 5.503 52.151 19.689 1.00 43.34 168 ILE A C 1
ATOM 1211 O O . ILE A 1 202 ? 5.295 51.435 18.700 1.00 43.36 168 ILE A O 1
ATOM 1213 N N . GLU A 1 203 ? 5.692 51.669 20.923 1.00 42.93 169 GLU A N 1
ATOM 1214 C CA . GLU A 1 203 ? 5.746 50.227 21.221 1.00 42.49 169 GLU A CA 1
ATOM 1215 C C . GLU A 1 203 ? 4.681 49.420 20.473 1.00 42.16 169 GLU A C 1
ATOM 1216 O O . GLU A 1 203 ? 5.000 48.432 19.808 1.00 42.12 169 GLU A O 1
ATOM 1218 N N . ALA A 1 204 ? 3.431 49.871 20.569 1.00 41.75 170 ALA A N 1
ATOM 1219 C CA . ALA A 1 204 ? 2.290 49.216 19.929 1.00 41.26 170 ALA A CA 1
ATOM 1220 C C . ALA A 1 204 ? 2.406 49.163 18.406 1.00 40.94 170 ALA A C 1
ATOM 1221 O O . ALA A 1 204 ? 2.004 48.176 17.789 1.00 41.02 170 ALA A O 1
ATOM 1223 N N . ALA A 1 205 ? 2.955 50.220 17.811 1.00 40.45 171 ALA A N 1
ATOM 1224 C CA . ALA A 1 205 ? 3.107 50.309 16.357 1.00 40.03 171 ALA A CA 1
ATOM 1225 C C . ALA A 1 205 ? 4.240 49.421 15.830 1.00 39.81 171 ALA A C 1
ATOM 1226 O O . ALA A 1 205 ? 4.089 48.760 14.798 1.00 39.76 171 ALA A O 1
ATOM 1228 N N . THR A 1 206 ? 5.369 49.421 16.543 1.00 39.50 172 THR A N 1
ATOM 1229 C CA . THR A 1 206 ? 6.520 48.566 16.225 1.00 39.17 172 THR A CA 1
ATOM 1230 C C . THR A 1 206 ? 6.148 47.088 16.369 1.00 39.04 172 THR A C 1
ATOM 1231 O O . THR A 1 206 ? 6.489 46.264 15.520 1.00 38.82 172 THR A O 1
ATOM 1235 N N . GLN A 1 207 ? 5.431 46.782 17.448 1.00 39.06 173 GLN A N 1
ATOM 1236 C CA . GLN A 1 207 ? 4.959 45.437 17.759 1.00 39.16 173 GLN A CA 1
ATOM 1237 C C . GLN A 1 207 ? 4.048 44.869 16.671 1.00 39.14 173 GLN A C 1
ATOM 1238 O O . GLN A 1 207 ? 4.116 43.682 16.347 1.00 39.17 173 GLN A O 1
ATOM 1244 N N . THR A 1 208 ? 3.196 45.725 16.118 1.00 39.10 174 THR A N 1
ATOM 1245 C CA . THR A 1 208 ? 2.241 45.324 15.096 1.00 39.00 174 THR A CA 1
ATOM 1246 C C . THR A 1 208 ? 2.915 45.204 13.726 1.00 38.94 174 THR A C 1
ATOM 1247 O O . THR A 1 208 ? 2.544 44.351 12.916 1.00 38.89 174 THR A O 1
ATOM 1251 N N . ALA A 1 209 ? 3.911 46.051 13.477 1.00 38.93 175 ALA A N 1
ATOM 1252 C CA . ALA A 1 209 ? 4.681 45.991 12.232 1.00 38.91 175 ALA A CA 1
ATOM 1253 C C . ALA A 1 209 ? 5.577 44.747 12.166 1.00 38.96 175 ALA A C 1
ATOM 1254 O O . ALA A 1 209 ? 6.008 44.345 11.081 1.00 38.95 175 ALA A O 1
ATOM 1256 N N . LEU A 1 210 ? 5.847 44.148 13.326 1.00 38.90 176 LEU A N 1
ATOM 1257 C CA . LEU A 1 210 ? 6.647 42.929 13.413 1.00 38.98 176 LEU A CA 1
ATOM 1258 C C . LEU A 1 210 ? 5.832 41.718 12.967 1.00 39.05 17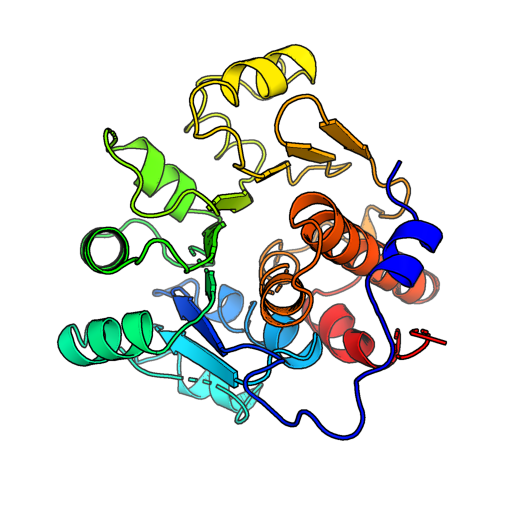6 LEU A C 1
ATOM 1259 O O . LEU A 1 210 ? 6.356 40.822 12.303 1.00 39.13 176 LEU A O 1
ATOM 1264 N N . ALA A 1 211 ? 4.553 41.692 13.340 1.00 39.17 177 ALA A N 1
ATOM 1265 C CA . ALA A 1 211 ? 3.622 40.668 12.862 1.00 39.33 177 ALA A CA 1
ATOM 1266 C C . ALA A 1 211 ? 3.384 40.848 11.355 1.00 39.40 177 ALA A C 1
ATOM 1267 O O . ALA A 1 211 ? 2.342 41.345 10.914 1.00 39.65 177 ALA A O 1
ATOM 1269 N N . HIS A 1 212 ? 4.380 40.435 10.581 1.00 39.27 178 HIS A N 1
ATOM 1270 C CA . HIS A 1 212 ? 4.471 40.710 9.156 1.00 39.23 178 HIS A CA 1
ATOM 1271 C C . HIS A 1 212 ? 5.743 40.009 8.719 1.00 38.73 178 HIS A C 1
ATOM 1272 O O . HIS A 1 212 ? 5.929 39.682 7.544 1.00 38.78 178 HIS A O 1
ATOM 1279 N N . PHE A 1 213 ? 6.620 39.800 9.699 1.00 37.98 179 PHE A N 1
ATOM 1280 C CA . PHE A 1 213 ? 7.811 38.974 9.566 1.00 37.27 179 PHE A CA 1
ATOM 1281 C C . PHE A 1 213 ? 7.506 37.652 10.263 1.00 36.77 179 PHE A C 1
ATOM 1282 O O . PHE A 1 213 ? 6.592 37.600 11.090 1.00 36.89 179 PHE A O 1
ATOM 1290 N N . PRO A 1 214 ? 8.242 36.573 9.923 1.00 36.23 180 PRO A N 1
ATOM 1291 C CA . PRO A 1 214 ? 8.086 35.286 10.615 1.00 35.75 180 PRO A CA 1
ATOM 1292 C C . PRO A 1 214 ? 8.010 35.400 12.140 1.00 35.20 180 PRO A C 1
ATOM 1293 O O . PRO A 1 214 ? 8.613 36.300 12.728 1.00 35.09 180 PRO A O 1
ATOM 1297 N N . LYS A 1 215 ? 7.280 34.474 12.759 1.00 34.56 181 LYS A N 1
ATOM 1298 C CA . LYS A 1 215 ? 6.954 34.529 14.190 1.00 33.88 181 LYS A CA 1
ATOM 1299 C C . LYS A 1 215 ? 8.160 34.623 15.135 1.00 33.26 181 LYS A C 1
ATOM 1300 O O . LYS A 1 215 ? 8.082 35.271 16.184 1.00 33.19 181 LYS A O 1
ATOM 1302 N N . GLU A 1 216 ? 9.265 33.986 14.757 1.00 32.41 182 GLU A N 1
ATOM 1303 C CA . GLU A 1 216 ? 10.446 33.896 15.621 1.00 31.65 182 GLU A CA 1
ATOM 1304 C C . GLU A 1 216 ? 11.388 35.106 15.496 1.00 30.73 182 GLU A C 1
ATOM 1305 O O . GLU A 1 216 ? 12.335 35.246 16.272 1.00 30.44 182 GLU A O 1
ATOM 1311 N N . THR A 1 217 ? 11.113 35.977 14.525 1.00 29.73 183 THR A N 1
ATOM 1312 C CA . THR A 1 217 ? 11.946 37.147 14.255 1.00 28.69 183 THR A CA 1
ATOM 1313 C C . THR A 1 217 ? 12.153 37.991 15.506 1.00 28.07 183 THR A C 1
ATOM 1314 O O . THR A 1 217 ? 11.199 38.336 16.208 1.00 28.07 183 THR A O 1
ATOM 1318 N N . ILE A 1 218 ? 13.416 38.297 15.782 1.00 27.18 184 ILE A N 1
ATOM 1319 C CA . ILE A 1 218 ? 13.783 39.183 16.874 1.00 26.36 184 ILE A CA 1
ATOM 1320 C C . ILE A 1 218 ? 14.161 40.534 16.285 1.00 26.01 184 ILE A C 1
ATOM 1321 O O . ILE A 1 218 ? 14.893 40.605 15.301 1.00 25.94 184 ILE A O 1
ATOM 1326 N N . LEU A 1 219 ? 13.629 41.597 16.874 1.00 25.65 185 LEU A N 1
ATOM 1327 C CA . LEU A 1 219 ? 14.001 42.943 16.494 1.00 25.46 185 LEU A CA 1
ATOM 1328 C C . LEU A 1 219 ? 14.704 43.610 17.663 1.00 25.67 185 LEU A C 1
ATOM 1329 O O . LEU A 1 219 ? 14.198 43.621 18.786 1.00 25.68 185 LEU A O 1
ATOM 1334 N N . VAL A 1 220 ? 15.885 44.145 17.390 1.00 25.91 186 VAL A N 1
ATOM 1335 C CA . VAL A 1 220 ? 16.627 44.915 18.367 1.00 26.21 186 VAL A CA 1
ATOM 1336 C C . VAL A 1 220 ? 16.514 46.369 17.932 1.00 26.64 186 VAL A C 1
ATOM 1337 O O . VAL A 1 220 ? 17.185 46.798 16.996 1.00 26.51 186 VAL A O 1
ATOM 1341 N N . ALA A 1 221 ? 15.640 47.115 18.599 1.00 27.38 187 ALA A N 1
ATOM 1342 C CA . ALA A 1 221 ? 15.380 48.499 18.224 1.00 28.30 187 ALA A CA 1
ATOM 1343 C C . ALA A 1 221 ? 16.420 49.441 18.829 1.00 28.97 187 ALA A C 1
ATOM 1344 O O . ALA A 1 221 ? 16.161 50.108 19.835 1.00 29.11 187 ALA A O 1
ATOM 1346 N N . LYS A 1 222 ? 17.599 49.484 18.209 1.00 29.87 188 LYS A N 1
ATOM 1347 C CA . LYS A 1 222 ? 18.662 50.389 18.650 1.00 30.74 188 LYS A CA 1
ATOM 1348 C C . LYS A 1 222 ? 18.195 51.848 18.666 1.00 31.31 188 LYS A C 1
ATOM 1349 O O . LYS A 1 222 ? 17.714 52.389 17.659 1.00 31.49 188 LYS A O 1
ATOM 1355 N N . SER A 1 223 ? 18.334 52.459 19.840 1.00 31.77 189 SER A N 1
ATOM 1356 C CA . SER A 1 223 ? 17.698 53.724 20.160 1.00 32.12 189 SER A CA 1
ATOM 1357 C C . SER A 1 223 ? 18.465 54.384 21.303 1.00 32.28 189 SER A C 1
ATOM 1358 O O . SER A 1 223 ? 19.609 54.004 21.593 1.00 32.21 189 SER A O 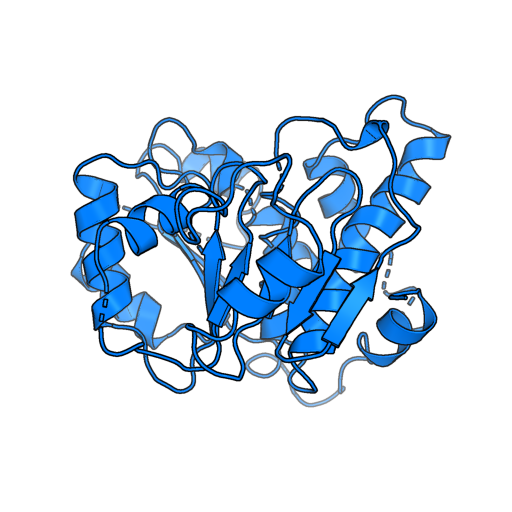1
ATOM 1361 N N . HIS A 1 224 ? 17.838 55.387 21.926 1.00 32.41 190 HIS A N 1
ATOM 1362 C CA . HIS A 1 224 ? 18.304 55.948 23.192 1.00 32.25 190 HIS A CA 1
ATOM 1363 C C . HIS A 1 224 ? 18.259 54.807 24.204 1.00 32.04 190 HIS A C 1
ATOM 1364 O O . HIS A 1 224 ? 19.295 54.379 24.710 1.00 32.03 190 HIS A O 1
ATOM 1365 N N . GLN A 1 225 ? 17.051 54.313 24.475 1.00 31.79 191 GLN A N 1
ATOM 1366 C CA . GLN A 1 225 ? 16.876 53.051 25.195 1.00 31.31 191 GLN A CA 1
ATOM 1367 C C . GLN A 1 225 ? 16.485 51.941 24.228 1.00 30.83 191 GLN A C 1
ATOM 1368 O O . GLN A 1 225 ? 15.340 51.862 23.778 1.00 30.67 191 GLN A O 1
ATOM 1371 N N . THR A 1 226 ? 17.464 51.100 23.905 1.00 30.46 192 THR A N 1
ATOM 1372 C CA . THR A 1 226 ? 17.258 49.940 23.040 1.00 29.96 192 THR A CA 1
ATOM 1373 C C . THR A 1 226 ? 16.248 48.973 23.665 1.00 29.42 192 THR A C 1
ATOM 1374 O O . THR A 1 226 ? 16.279 48.725 24.872 1.00 29.32 192 THR A O 1
ATOM 1378 N N . LYS A 1 227 ? 15.343 48.461 22.834 1.00 28.77 193 LYS A N 1
ATOM 1379 C CA . LYS A 1 227 ? 14.358 47.471 23.255 1.00 28.17 193 LYS A CA 1
ATOM 1380 C C . LYS A 1 227 ? 14.452 46.268 22.342 1.00 27.55 193 LYS A C 1
ATOM 1381 O O . LYS A 1 227 ? 14.777 46.405 21.162 1.00 27.45 193 LYS A O 1
ATOM 1387 N N . ILE A 1 228 ? 14.157 45.094 22.893 1.00 26.91 194 ILE A N 1
ATOM 1388 C CA . ILE A 1 228 ? 14.206 43.844 22.141 1.00 26.47 194 ILE A CA 1
ATOM 1389 C C . ILE A 1 228 ? 12.787 43.284 21.958 1.00 26.07 194 ILE A C 1
ATOM 1390 O O . ILE A 1 228 ? 12.063 43.053 22.927 1.00 25.71 194 ILE A O 1
ATOM 1395 N N . TYR A 1 229 ? 12.402 43.084 20.702 1.00 25.69 195 TYR A N 1
ATOM 1396 C CA . TYR A 1 229 ? 11.071 42.606 20.361 1.00 25.37 195 TYR A CA 1
ATOM 1397 C C . TYR A 1 229 ? 11.120 41.208 19.745 1.00 25.19 195 TYR A C 1
ATOM 1398 O O . TYR A 1 229 ? 11.946 40.940 18.871 1.00 25.17 195 TYR A O 1
ATOM 1407 N N . GLN A 1 230 ? 10.228 40.332 20.206 1.00 24.96 196 GLN A N 1
ATOM 1408 C CA . GLN A 1 230 ? 9.911 39.072 19.522 1.00 24.74 196 GLN A CA 1
ATOM 1409 C C . GLN A 1 230 ? 8.497 38.644 19.894 1.00 24.81 196 GLN A C 1
ATOM 1410 O O . GLN A 1 230 ? 8.187 38.469 21.073 1.00 24.66 196 GLN A O 1
ATOM 1416 N N . GLY A 1 231 ? 7.650 38.478 18.880 1.00 25.02 197 GLY A N 1
ATOM 1417 C CA . GLY A 1 231 ? 6.244 38.144 19.084 1.00 25.24 197 GLY A CA 1
ATOM 1418 C C . GLY A 1 231 ? 5.559 39.180 19.953 1.00 25.58 197 GLY A C 1
ATOM 1419 O O . GLY A 1 231 ? 5.443 40.346 19.571 1.00 25.46 197 GLY A O 1
ATOM 1420 N N . GLN A 1 232 ? 5.129 38.747 21.135 1.00 25.98 198 GLN A N 1
ATOM 1421 C CA . GLN A 1 232 ? 4.446 39.621 22.091 1.00 26.43 198 GLN A CA 1
ATOM 1422 C C . GLN A 1 232 ? 5.353 40.003 23.265 1.00 26.26 198 GLN A C 1
ATOM 1423 O O . GLN A 1 232 ? 4.878 40.485 24.294 1.00 26.30 198 GLN A O 1
ATOM 1429 N N . LYS A 1 233 ? 6.658 39.792 23.099 1.00 26.09 199 LYS A N 1
ATOM 1430 C CA . LYS A 1 233 ? 7.636 40.087 24.146 1.00 25.80 199 LYS A CA 1
ATOM 1431 C C . LYS A 1 233 ? 8.372 41.393 23.859 1.00 25.55 199 LYS A C 1
ATOM 1432 O O . LYS A 1 233 ? 8.795 41.644 22.728 1.00 25.43 199 LYS A O 1
ATOM 1438 N N . ILE A 1 234 ? 8.504 42.228 24.886 1.00 25.24 200 ILE A N 1
ATOM 1439 C CA . ILE A 1 234 ? 9.322 43.432 24.798 1.00 25.00 200 ILE A CA 1
ATOM 1440 C C . ILE A 1 234 ? 10.260 43.491 25.998 1.00 24.88 200 ILE A C 1
ATOM 1441 O O . ILE A 1 234 ? 9.817 43.463 27.144 1.00 24.95 200 ILE A O 1
ATOM 1446 N N . GLY A 1 235 ? 11.558 43.561 25.720 1.00 24.73 201 GLY A N 1
ATOM 1447 C CA . GLY A 1 235 ? 12.571 43.661 26.762 1.00 24.75 201 GLY A CA 1
ATOM 1448 C C . GLY A 1 235 ? 13.139 45.061 26.836 1.00 24.89 201 GLY A C 1
ATOM 1449 O O . GLY A 1 235 ? 13.461 45.653 25.812 1.00 24.90 201 GLY A O 1
ATOM 1450 N N . HIS A 1 236 ? 13.247 45.597 28.048 1.00 25.12 202 HIS A N 1
ATOM 1451 C CA . HIS A 1 236 ? 13.818 46.928 28.259 1.00 25.34 202 HIS A CA 1
ATOM 1452 C C . HIS A 1 236 ? 15.128 46.812 29.035 1.00 25.05 202 HIS A C 1
ATOM 1453 O O . HIS A 1 236 ? 15.210 46.068 30.008 1.00 25.00 202 HIS A O 1
ATOM 1460 N N . ILE A 1 237 ? 16.149 47.545 28.607 1.00 24.81 203 ILE A N 1
ATOM 1461 C CA . ILE A 1 237 ? 17.374 47.666 29.403 1.00 24.70 203 ILE A CA 1
ATOM 1462 C C . ILE A 1 237 ? 17.387 48.997 30.155 1.00 24.60 203 ILE A C 1
ATOM 1463 O O . ILE A 1 237 ? 17.071 50.038 29.572 1.00 24.77 203 ILE A O 1
ATOM 1468 N N . GLN A 1 238 ? 17.727 48.962 31.444 1.00 24.36 204 GLN A N 1
ATOM 1469 C CA . GLN A 1 238 ? 17.833 50.199 32.230 1.00 24.43 204 GLN A CA 1
ATOM 1470 C C . GLN A 1 238 ? 19.247 50.784 32.182 1.00 23.71 204 GLN A C 1
ATOM 1471 O O . GLN A 1 238 ? 19.419 52.005 32.270 1.00 23.95 204 GLN A O 1
ATOM 1477 N N . VAL A 1 239 ? 20.245 49.907 32.042 1.00 22.65 205 VAL A N 1
ATOM 1478 C CA . VAL A 1 239 ? 21.651 50.298 31.849 1.00 21.37 205 VAL A CA 1
ATOM 1479 C C . VAL A 1 239 ? 21.855 51.068 30.539 1.00 20.57 205 VAL A C 1
ATOM 1480 O O . VAL A 1 239 ? 21.037 50.979 29.618 1.00 20.24 205 VAL A O 1
ATOM 1484 N N . GLY A 1 240 ? 22.949 51.820 30.467 1.00 19.67 206 GLY A N 1
ATOM 1485 C CA . GLY A 1 240 ? 23.244 52.634 29.291 1.00 18.53 206 GLY A CA 1
ATOM 1486 C C . GLY A 1 240 ? 23.279 54.113 29.612 1.00 17.75 206 GLY A C 1
ATOM 1487 O O . GLY A 1 240 ? 22.640 54.564 30.560 1.00 17.62 206 GLY A O 1
ATOM 1488 N N . GLY A 1 241 ? 24.023 54.873 28.816 1.00 17.11 207 GLY A N 1
ATOM 1489 C CA . GLY A 1 241 ? 24.101 56.313 29.003 1.00 16.23 207 GLY A CA 1
ATOM 1490 C C . GLY A 1 241 ? 24.598 57.074 27.792 1.00 15.66 207 GLY A C 1
ATOM 1491 O O . GLY A 1 241 ? 24.865 56.473 26.749 1.00 15.68 207 GLY A O 1
ATOM 1492 N N . PRO A 1 242 ? 24.729 58.408 27.928 1.00 15.15 208 PRO A N 1
ATOM 1493 C CA . PRO A 1 242 ? 25.099 59.321 26.840 1.00 14.85 208 PRO A CA 1
ATOM 1494 C C . PRO A 1 242 ? 26.539 59.156 26.357 1.00 14.55 208 PRO A C 1
ATOM 1495 O O . PRO A 1 242 ? 26.868 59.588 25.256 1.00 14.78 208 PRO A O 1
ATOM 1499 N N . TYR A 1 243 ? 27.376 58.536 27.181 1.00 14.37 209 TYR A N 1
ATOM 1500 C CA . TYR A 1 243 ? 28.766 58.214 26.836 1.00 14.24 209 TYR A CA 1
ATOM 1501 C C . TYR A 1 243 ? 28.846 57.159 25.717 1.00 14.08 209 TYR A C 1
ATOM 1502 O O . TYR A 1 243 ? 29.926 56.868 25.186 1.00 13.87 209 TYR A O 1
ATOM 1511 N N . GLN A 1 244 ? 27.694 56.595 25.369 1.00 13.83 210 GLN A N 1
ATOM 1512 C CA . GLN A 1 244 ? 27.601 55.612 24.301 1.00 13.81 210 GLN A CA 1
ATOM 1513 C C . GLN A 1 244 ? 27.282 56.240 22.952 1.00 13.68 210 GLN A C 1
ATOM 1514 O O . GLN A 1 244 ? 27.327 55.559 21.921 1.00 13.84 210 GLN A O 1
ATOM 1520 N N . ALA A 1 245 ? 26.955 57.531 22.955 1.00 13.22 211 ALA A N 1
ATOM 1521 C CA . ALA A 1 245 ? 26.528 58.217 21.736 1.00 12.90 211 ALA A CA 1
ATOM 1522 C C . ALA A 1 245 ? 27.721 58.586 20.851 1.00 12.59 211 ALA A C 1
ATOM 1523 O O . ALA A 1 245 ? 27.978 59.768 20.578 1.00 12.39 211 ALA A O 1
ATOM 1525 N N . THR A 1 246 ? 28.442 57.558 20.409 1.00 12.12 212 THR A N 1
ATOM 1526 C CA . THR A 1 246 ? 29.663 57.733 19.628 1.00 11.86 212 THR A CA 1
ATOM 1527 C C . THR A 1 246 ? 29.708 56.736 18.476 1.00 11.63 212 THR A C 1
ATOM 1528 O O . THR A 1 246 ? 29.150 55.637 18.575 1.00 11.72 212 THR A O 1
ATOM 1532 N N . GLY A 1 247 ? 30.356 57.137 17.384 1.00 11.33 213 GLY A N 1
ATOM 1533 C CA . GLY A 1 247 ? 30.383 56.350 16.150 1.00 11.11 213 GLY A CA 1
ATOM 1534 C C . GLY A 1 247 ? 30.932 54.954 16.364 1.00 10.86 213 GLY A C 1
ATOM 1535 O O . GLY A 1 247 ? 31.959 54.791 17.021 1.00 10.99 213 GLY A O 1
ATOM 1536 N N . GLY A 1 248 ? 30.230 53.957 15.827 1.00 10.38 214 GLY A N 1
ATOM 1537 C CA . GLY A 1 248 ? 30.638 52.563 15.926 1.00 10.31 214 GLY A CA 1
ATOM 1538 C C . GLY A 1 248 ? 29.999 51.747 17.037 1.00 10.36 214 GLY A C 1
ATOM 1539 O O . GLY A 1 248 ? 30.259 50.545 17.154 1.00 10.22 214 GLY A O 1
ATOM 1548 N N . GLY A 1 250 ? 26.852 50.854 17.452 1.00 10.69 216 GLY A N 1
ATOM 1549 C CA . GLY A 1 250 ? 25.931 49.854 16.906 1.00 11.09 216 GLY A CA 1
ATOM 1550 C C . GLY A 1 250 ? 26.625 48.645 16.299 1.00 11.23 216 GLY A C 1
ATOM 1551 O O . GLY A 1 250 ? 26.144 47.509 16.435 1.00 11.38 216 GLY A O 1
ATOM 1552 N N . ASP A 1 251 ? 27.755 48.892 15.631 1.00 11.01 217 ASP A N 1
ATOM 1553 C CA . ASP A 1 251 ? 28.555 47.832 15.028 1.00 10.91 217 ASP A CA 1
ATOM 1554 C C . ASP A 1 251 ? 29.028 46.856 16.104 1.00 10.80 217 ASP A C 1
ATOM 1555 O O . ASP A 1 251 ? 28.895 45.638 15.950 1.00 11.10 217 ASP A O 1
ATOM 1560 N N . THR A 1 252 ? 29.547 47.404 17.198 1.00 10.61 218 THR A N 1
ATOM 1561 C CA . THR A 1 252 ? 29.946 46.628 18.368 1.00 10.44 218 THR A CA 1
ATOM 1562 C C . THR A 1 252 ? 28.792 45.796 18.924 1.00 10.46 218 THR A C 1
ATOM 1563 O O . THR A 1 252 ? 28.983 44.634 19.277 1.00 10.90 218 THR A O 1
ATOM 1567 N N . LEU A 1 253 ? 27.597 46.380 18.986 1.00 10.20 219 LEU A N 1
ATOM 1568 C CA . LEU A 1 253 ? 26.412 45.651 19.439 1.00 9.76 219 LEU A CA 1
ATOM 1569 C C . LEU A 1 253 ? 26.079 44.481 18.514 1.00 9.76 219 LEU A C 1
ATOM 1570 O O . LEU A 1 253 ? 25.800 43.374 18.986 1.00 10.01 219 LEU A O 1
ATOM 1575 N N . ALA A 1 254 ? 26.111 44.737 17.205 1.00 9.41 220 ALA A N 1
ATOM 1576 C CA . ALA A 1 254 ? 25.874 43.719 16.186 1.00 8.92 220 ALA A CA 1
ATOM 1577 C C . ALA A 1 254 ? 26.848 42.544 16.319 1.00 8.76 220 ALA A C 1
ATOM 1578 O O . ALA A 1 254 ? 26.448 41.383 16.213 1.00 8.30 220 ALA A O 1
ATOM 1580 N N . GLY A 1 255 ? 28.121 42.860 16.558 1.00 8.61 221 GLY A N 1
ATOM 1581 C CA . GLY A 1 255 ? 29.153 41.849 16.761 1.00 8.52 221 GLY A CA 1
ATOM 1582 C C . GLY A 1 255 ? 28.909 41.015 18.005 1.00 8.52 221 GLY A C 1
ATOM 1583 O O . GLY A 1 255 ? 29.047 39.795 17.976 1.00 8.60 221 GLY A O 1
ATOM 1592 N N . ILE A 1 257 ? 25.927 40.502 19.681 1.00 8.70 223 ILE A N 1
ATOM 1593 C CA . ILE A 1 257 ? 24.763 39.650 19.422 1.00 8.96 223 ILE A CA 1
ATOM 1594 C C . ILE A 1 257 ? 25.133 38.414 18.591 1.00 9.17 223 ILE A C 1
ATOM 1595 O O . ILE A 1 257 ? 24.678 37.304 18.889 1.00 9.14 223 ILE A O 1
ATOM 1600 N N . ALA A 1 258 ? 25.962 38.614 17.565 1.00 9.33 224 ALA A N 1
ATOM 1601 C CA . ALA A 1 258 ? 26.425 37.516 16.721 1.00 9.74 224 ALA A CA 1
ATOM 1602 C C . ALA A 1 258 ? 27.230 36.481 17.506 1.00 10.11 224 ALA A C 1
ATOM 1603 O O . ALA A 1 258 ? 27.086 35.280 17.276 1.00 10.27 224 ALA A O 1
ATOM 1605 N N . GLY A 1 259 ? 28.070 36.951 18.426 1.00 10.33 225 GLY A N 1
ATOM 1606 C CA . GLY A 1 259 ? 28.918 36.073 19.219 1.00 10.96 225 GLY A CA 1
ATOM 1607 C C . GLY A 1 259 ? 28.111 35.285 20.237 1.00 11.65 225 GLY A C 1
ATOM 1608 O O . GLY A 1 259 ? 28.398 34.101 20.497 1.00 11.90 225 GLY A O 1
ATOM 1609 N N . PHE A 1 260 ? 27.097 35.935 20.812 1.00 11.64 226 PHE A N 1
ATOM 1610 C CA . PHE A 1 260 ? 26.219 35.280 21.774 1.00 11.67 226 PHE A CA 1
ATOM 1611 C C . PHE A 1 260 ? 25.424 34.149 21.125 1.00 12.29 226 PHE A C 1
ATOM 1612 O O . PHE A 1 260 ? 25.452 33.016 21.615 1.00 12.30 226 PHE A O 1
ATOM 1620 N N . VAL A 1 261 ? 24.749 34.452 20.012 1.00 12.89 227 VAL A N 1
ATOM 1621 C CA . VAL A 1 261 ? 23.876 33.481 19.342 1.00 13.62 227 VAL A CA 1
ATOM 1622 C C . VAL A 1 261 ? 24.659 32.290 18.781 1.00 14.02 227 VAL A C 1
ATOM 1623 O O . VAL A 1 261 ? 24.116 31.190 18.642 1.00 14.15 227 VAL A O 1
ATOM 1627 N N . ALA A 1 262 ? 25.939 32.519 18.494 1.00 14.44 228 ALA A N 1
ATOM 1628 C CA . ALA A 1 262 ? 26.846 31.478 18.009 1.00 14.75 228 ALA A CA 1
ATOM 1629 C C . ALA A 1 262 ? 27.111 30.374 19.038 1.00 15.06 228 ALA A C 1
ATOM 1630 O O . ALA A 1 262 ? 27.268 29.216 18.673 1.00 15.09 228 ALA A O 1
ATOM 1632 N N . GLN A 1 263 ? 27.144 30.737 20.318 1.00 15.80 229 GLN A N 1
ATOM 1633 C CA . GLN A 1 263 ? 27.555 29.816 21.383 1.00 16.32 229 GLN A CA 1
ATOM 1634 C C . GLN A 1 263 ? 26.444 29.418 22.359 1.00 16.73 229 GLN A C 1
ATOM 1635 O O . GLN A 1 263 ? 26.527 28.352 22.971 1.00 16.86 229 GLN A O 1
ATOM 1641 N N . PHE A 1 264 ? 25.429 30.269 22.527 1.00 17.24 230 PHE A N 1
ATOM 1642 C CA . PHE A 1 264 ? 24.324 29.970 23.456 1.00 17.75 230 PHE A CA 1
ATOM 1643 C C . PHE A 1 264 ? 23.045 29.616 22.688 1.00 18.71 230 PHE A C 1
ATOM 1644 O O . PHE A 1 264 ? 22.416 30.490 22.085 1.00 18.52 230 PHE A O 1
ATOM 1652 N N . HIS A 1 265 ? 22.665 28.334 22.726 1.00 19.88 231 HIS A N 1
ATOM 1653 C CA . HIS A 1 265 ? 21.609 27.798 21.852 1.00 21.06 231 HIS A CA 1
ATOM 1654 C C . HIS A 1 265 ? 20.245 27.664 22.519 1.00 21.58 231 HIS A C 1
ATOM 1655 O O . HIS A 1 265 ? 19.320 27.098 21.931 1.00 21.92 231 HIS A O 1
ATOM 1662 N N . THR A 1 266 ? 20.118 28.179 23.738 1.00 22.13 232 THR A N 1
ATOM 1663 C CA . THR A 1 266 ? 18.828 28.225 24.415 1.00 22.72 232 THR A CA 1
ATOM 1664 C C . THR A 1 266 ? 17.954 29.323 23.779 1.00 22.98 232 THR A C 1
ATOM 1665 O O . THR A 1 266 ? 18.246 29.766 22.659 1.00 23.28 232 THR A O 1
ATOM 1669 N N . ASP A 1 267 ? 16.891 29.752 24.463 1.00 23.02 233 ASP A N 1
ATOM 1670 C CA . ASP A 1 267 ? 15.953 30.733 23.899 1.00 22.95 233 ASP A CA 1
ATOM 1671 C C . ASP A 1 267 ? 16.665 31.904 23.214 1.00 22.58 233 ASP A C 1
ATOM 1672 O O . ASP A 1 267 ? 17.411 32.656 23.853 1.00 22.51 233 ASP A O 1
ATOM 1677 N N . ARG A 1 268 ? 16.423 32.047 21.913 1.00 22.01 234 ARG A N 1
ATOM 1678 C CA . ARG A 1 268 ? 17.137 33.027 21.098 1.00 21.58 234 ARG A CA 1
ATOM 1679 C C . ARG A 1 268 ? 16.824 34.490 21.458 1.00 20.99 234 ARG A C 1
ATOM 1680 O O . ARG A 1 268 ? 17.696 35.360 21.335 1.00 21.17 234 ARG A O 1
ATOM 1688 N N . PHE A 1 269 ? 15.598 34.758 21.904 1.00 20.03 235 PHE A N 1
ATOM 1689 C CA . PHE A 1 269 ? 15.236 36.091 22.387 1.00 19.18 235 PHE A CA 1
ATOM 1690 C C . PHE A 1 269 ? 16.056 36.495 23.615 1.00 18.67 235 PHE A C 1
ATOM 1691 O O . PHE A 1 269 ? 16.530 37.628 23.703 1.00 18.53 235 PHE A O 1
ATOM 1699 N N . GLU A 1 270 ? 16.212 35.576 24.561 1.00 17.97 236 GLU A N 1
ATOM 1700 C CA . GLU A 1 270 ? 16.926 35.887 25.793 1.00 17.70 236 GLU A CA 1
ATOM 1701 C C . GLU A 1 270 ? 18.431 36.004 25.552 1.00 17.27 236 GLU A C 1
ATOM 1702 O O . GLU A 1 270 ? 19.111 36.821 26.190 1.00 16.97 236 GLU A O 1
ATOM 1708 N N . VAL A 1 271 ? 18.928 35.196 24.613 1.00 16.60 237 VAL A N 1
ATOM 1709 C CA . VAL A 1 271 ? 20.335 35.202 24.211 1.00 15.72 237 VAL A CA 1
ATOM 1710 C C . VAL A 1 271 ? 20.723 36.547 23.595 1.00 15.13 237 VAL A C 1
ATOM 1711 O O . VAL A 1 271 ? 21.738 37.138 23.968 1.00 15.00 237 VAL A O 1
ATOM 1715 N N . ALA A 1 272 ? 19.907 37.024 22.661 1.00 14.41 238 ALA A N 1
ATOM 1716 C CA . ALA A 1 272 ? 20.115 38.331 22.052 1.00 13.64 238 ALA A CA 1
ATOM 1717 C C . ALA A 1 272 ? 19.913 39.445 23.078 1.00 13.26 238 ALA A C 1
ATOM 1718 O O . ALA A 1 272 ? 20.652 40.432 23.080 1.00 13.20 238 ALA A O 1
ATOM 1720 N N . ALA A 1 273 ? 18.924 39.273 23.956 1.00 12.69 239 ALA A N 1
ATOM 1721 C CA . ALA A 1 273 ? 18.660 40.238 25.025 1.00 12.19 239 ALA A CA 1
ATOM 1722 C C . ALA A 1 273 ? 19.868 40.392 25.940 1.00 11.78 239 ALA A C 1
ATOM 1723 O O . ALA A 1 273 ? 20.275 41.515 26.246 1.00 11.68 239 ALA A O 1
ATOM 1725 N N . ALA A 1 274 ? 20.436 39.264 26.367 1.00 11.49 240 ALA A N 1
ATOM 1726 C CA . ALA A 1 274 ? 21.652 39.262 27.184 1.00 11.37 240 ALA A CA 1
ATOM 1727 C C . ALA A 1 274 ? 22.806 40.018 26.496 1.00 11.48 240 ALA A C 1
ATOM 1728 O O . ALA A 1 274 ? 23.441 40.882 27.108 1.00 11.66 240 ALA A O 1
ATOM 1730 N N . ALA A 1 275 ? 23.053 39.712 25.224 1.00 11.35 241 ALA A N 1
ATOM 1731 C CA . ALA A 1 275 ? 24.061 40.419 24.444 1.00 11.53 241 ALA A CA 1
ATOM 1732 C C . ALA A 1 275 ? 23.829 41.931 24.510 1.00 11.69 241 ALA A C 1
ATOM 1733 O O . ALA A 1 275 ? 24.761 42.699 24.778 1.00 12.02 241 ALA A O 1
ATOM 1735 N N . VAL A 1 276 ? 22.581 42.347 24.296 1.00 11.58 242 VAL A N 1
ATOM 1736 C CA . VAL A 1 276 ? 22.202 43.756 24.354 1.00 11.34 242 VAL A CA 1
ATOM 1737 C C . VAL A 1 276 ? 22.434 44.349 25.743 1.00 11.39 242 VAL A C 1
ATOM 1738 O O . VAL A 1 276 ? 22.927 45.477 25.856 1.00 11.71 242 VAL A O 1
ATOM 1742 N N . PHE A 1 277 ? 22.104 43.596 26.792 1.00 11.12 243 PHE A N 1
ATOM 1743 C CA . PHE A 1 277 ? 22.321 44.084 28.156 1.00 10.91 243 PHE A CA 1
ATOM 1744 C C . PHE A 1 277 ? 23.803 44.299 28.445 1.00 10.92 243 PHE A C 1
ATOM 1745 O O . PHE A 1 277 ? 24.192 45.349 28.957 1.00 11.29 243 PHE A O 1
ATOM 1753 N N . LEU A 1 278 ? 24.620 43.299 28.124 1.00 10.60 244 LEU A N 1
ATOM 1754 C CA . LEU A 1 278 ? 26.034 43.325 28.470 1.00 10.28 244 LEU A CA 1
ATOM 1755 C C . LEU A 1 278 ? 26.799 44.459 27.786 1.00 10.17 244 LEU A C 1
ATOM 1756 O O . LEU A 1 278 ? 27.650 45.100 28.391 1.00 10.15 244 LEU A O 1
ATOM 1761 N N . HIS A 1 279 ? 26.482 44.687 26.521 1.00 10.43 245 HIS A N 1
ATOM 1762 C CA . HIS A 1 279 ? 26.988 45.812 25.745 1.00 10.43 245 HIS A CA 1
ATOM 1763 C C . HIS A 1 279 ? 26.887 47.122 26.548 1.00 10.94 245 HIS A C 1
ATOM 1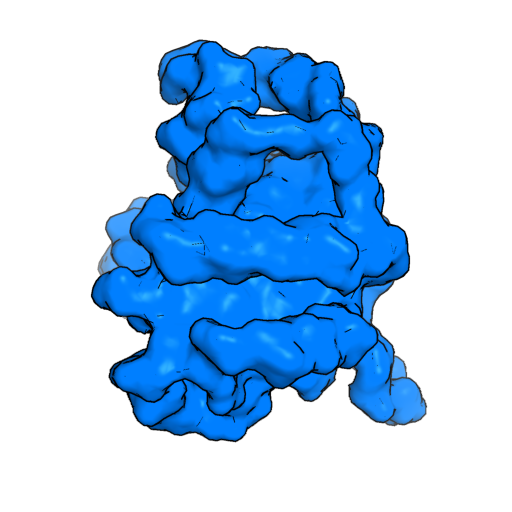764 O O . HIS A 1 279 ? 27.908 47.777 26.804 1.00 11.02 245 HIS A O 1
ATOM 1771 N N . SER A 1 280 ? 25.673 47.476 26.977 1.00 11.40 246 SER A N 1
ATOM 1772 C CA . SER A 1 280 ? 25.443 48.702 27.767 1.00 11.97 246 SER A CA 1
ATOM 1773 C C . SER A 1 280 ? 25.968 48.623 29.199 1.00 12.26 246 SER A C 1
ATOM 1774 O O . SER A 1 280 ? 26.424 49.630 29.758 1.00 12.60 246 SER A O 1
ATOM 1777 N N . TYR A 1 281 ? 25.893 47.432 29.791 1.00 12.33 247 TYR A N 1
ATOM 1778 C CA . TYR A 1 281 ? 26.405 47.203 31.140 1.00 12.47 247 TYR A CA 1
ATOM 1779 C C . TYR A 1 281 ? 27.901 47.482 31.218 1.00 12.51 247 TYR A C 1
ATOM 1780 O O . TYR A 1 281 ? 28.366 48.093 32.179 1.00 12.64 247 TYR A O 1
ATOM 1789 N N . ILE A 1 282 ? 28.645 47.032 30.208 1.00 12.65 248 ILE A N 1
ATOM 1790 C CA . ILE A 1 282 ? 30.086 47.289 30.131 1.00 12.74 248 ILE A CA 1
ATOM 1791 C C . ILE A 1 282 ? 30.349 48.794 29.960 1.00 13.08 248 ILE A C 1
ATOM 1792 O O . ILE A 1 282 ? 31.205 49.368 30.645 1.00 13.18 248 ILE A O 1
ATOM 1797 N N . ALA A 1 283 ? 29.583 49.423 29.070 1.00 13.46 249 ALA A N 1
ATOM 1798 C CA . ALA A 1 283 ? 29.668 50.861 28.831 1.00 14.00 249 ALA A CA 1
ATOM 1799 C C . ALA A 1 283 ? 29.434 51.643 30.122 1.00 14.58 249 ALA A C 1
ATOM 1800 O O . ALA A 1 283 ? 30.136 52.627 30.387 1.00 14.42 249 ALA A O 1
ATOM 1802 N N . ASP A 1 284 ? 28.460 51.188 30.922 1.00 15.40 250 ASP A N 1
ATOM 1803 C CA . ASP A 1 284 ? 28.190 51.764 32.247 1.00 16.17 250 ASP A CA 1
ATOM 1804 C C . ASP A 1 284 ? 29.386 51.659 33.179 1.00 16.04 250 ASP A C 1
ATOM 1805 O O . ASP A 1 284 ? 29.697 52.616 33.882 1.00 16.36 250 ASP A O 1
ATOM 1810 N N . GLN A 1 285 ? 30.054 50.509 33.186 1.00 16.10 251 GLN A N 1
ATOM 1811 C CA . GLN A 1 285 ? 31.260 50.334 34.008 1.00 16.45 251 GLN A CA 1
ATOM 1812 C C . GLN A 1 285 ? 32.409 51.230 33.566 1.00 16.47 251 GLN A C 1
ATOM 1813 O O . GLN A 1 285 ? 33.072 51.849 34.402 1.00 16.45 251 GLN A O 1
ATOM 1819 N N . LEU A 1 286 ? 32.630 51.298 32.253 1.00 16.32 252 LEU A N 1
ATOM 1820 C CA . LEU A 1 286 ? 33.690 52.126 31.679 1.00 16.34 252 LEU A CA 1
ATOM 1821 C C . LEU A 1 286 ? 33.431 53.634 31.809 1.00 16.46 252 LEU A C 1
ATOM 1822 O O . LEU A 1 286 ? 34.373 54.434 31.739 1.00 16.62 252 LEU A O 1
ATOM 1827 N N . SER A 1 287 ? 32.167 54.005 32.010 1.00 16.40 253 SER A N 1
ATOM 1828 C CA . SER A 1 287 ? 31.755 55.410 32.102 1.00 16.47 253 SER A CA 1
ATOM 1829 C C . SER A 1 287 ? 32.241 56.123 33.359 1.00 16.53 253 SER A C 1
ATOM 1830 O O . SER A 1 287 ? 32.422 57.347 33.354 1.00 16.65 253 SER A O 1
ATOM 1833 N N . LYS A 1 288 ? 32.442 55.366 34.433 1.00 16.46 254 LYS A N 1
ATOM 1834 C CA . LYS A 1 288 ? 32.905 55.946 35.697 1.00 16.42 254 LYS A CA 1
ATOM 1835 C C . LYS A 1 288 ? 34.247 56.650 35.516 1.00 15.92 254 LYS A C 1
ATOM 1836 O O . LYS A 1 288 ? 34.599 57.545 36.280 1.00 15.81 254 LYS A O 1
ATOM 1842 N N . GLU A 1 289 ? 34.990 56.249 34.492 1.00 15.66 255 GLU A N 1
ATOM 1843 C CA . GLU A 1 289 ? 36.305 56.827 34.244 1.00 15.52 255 GLU A CA 1
ATOM 1844 C C . GLU A 1 289 ? 36.490 57.264 32.793 1.00 14.66 255 GLU A C 1
ATOM 1845 O O . GLU A 1 289 ? 37.615 57.403 32.312 1.00 14.52 255 GLU A O 1
ATOM 1851 N N . ALA A 1 290 ? 35.374 57.486 32.103 1.00 13.94 256 ALA A N 1
ATOM 1852 C CA . ALA A 1 290 ? 35.408 57.898 30.703 1.00 13.36 256 ALA A CA 1
ATOM 1853 C C . ALA A 1 290 ? 34.211 58.763 30.343 1.00 12.84 256 ALA A C 1
ATOM 1854 O O . ALA A 1 290 ? 33.064 58.378 30.570 1.00 12.72 256 ALA A O 1
ATOM 1856 N N . TYR A 1 291 ? 34.498 59.932 29.779 1.00 12.25 257 TYR A N 1
ATOM 1857 C CA . TYR A 1 291 ? 33.478 60.880 29.353 1.00 11.81 257 TYR A CA 1
ATOM 1858 C C . TYR A 1 291 ? 32.683 60.324 28.177 1.00 11.93 257 TYR A C 1
ATOM 1859 O O . TYR A 1 291 ? 31.457 60.412 28.152 1.00 11.98 257 TYR A O 1
ATOM 1868 N N . VAL A 1 292 ? 33.401 59.773 27.199 1.00 11.95 258 VAL A N 1
ATOM 1869 C CA . VAL A 1 292 ? 32.821 58.938 26.149 1.00 11.66 258 VAL A CA 1
ATOM 1870 C C . VAL A 1 292 ? 33.374 57.516 26.310 1.00 11.35 258 VAL A C 1
ATOM 1871 O O . VAL A 1 292 ? 34.523 57.335 26.711 1.00 11.19 258 VAL A O 1
ATOM 1875 N N . VAL A 1 293 ? 32.548 56.512 26.034 1.00 11.21 259 VAL A N 1
ATOM 1876 C CA . VAL A 1 293 ? 33.025 55.128 26.033 1.00 11.03 259 VAL A CA 1
ATOM 1877 C C . VAL A 1 293 ? 33.111 54.655 24.583 1.00 10.97 259 VAL A C 1
ATOM 1878 O O . VAL A 1 293 ? 32.100 54.553 23.889 1.00 10.47 259 VAL A O 1
ATOM 1882 N N . LEU A 1 294 ? 34.332 54.392 24.127 1.00 11.14 260 LEU A N 1
ATOM 1883 C CA . LEU A 1 294 ? 34.555 54.032 22.730 1.00 11.31 260 LEU A CA 1
ATOM 1884 C C . LEU A 1 294 ? 34.243 52.562 22.465 1.00 11.32 260 LEU A C 1
ATOM 1885 O O . LEU A 1 294 ? 34.538 51.701 23.298 1.00 11.15 260 LEU A O 1
ATOM 1890 N N . PRO A 1 295 ? 33.649 52.275 21.294 1.00 11.59 261 PRO A N 1
ATOM 1891 C CA . PRO A 1 295 ? 33.246 50.921 20.899 1.00 11.92 261 PRO A CA 1
ATOM 1892 C C . PRO A 1 295 ? 34.359 49.868 21.065 1.00 12.40 261 PRO A C 1
ATOM 1893 O O . PRO A 1 295 ? 34.097 48.779 21.582 1.00 12.50 261 PRO A O 1
ATOM 1897 N N . THR A 1 296 ? 35.586 50.191 20.657 1.00 12.77 262 THR A N 1
ATOM 1898 C CA . THR A 1 296 ? 36.711 49.253 20.812 1.00 13.20 262 THR A CA 1
ATOM 1899 C C . THR A 1 296 ? 37.159 49.069 22.263 1.00 13.62 262 THR A C 1
ATOM 1900 O O . THR A 1 296 ? 37.780 48.052 22.587 1.00 13.76 262 THR A O 1
ATOM 1904 N N . ARG A 1 297 ? 36.871 50.048 23.123 1.00 14.02 263 ARG A N 1
ATOM 1905 C CA . ARG A 1 297 ? 37.206 49.929 24.543 1.00 14.66 263 ARG A CA 1
ATOM 1906 C C . ARG A 1 297 ? 36.261 48.945 25.227 1.00 14.59 263 ARG A C 1
ATOM 1907 O O . ARG A 1 297 ? 36.659 48.257 26.167 1.00 15.12 263 ARG A O 1
ATOM 1915 N N . ILE A 1 298 ? 35.011 48.899 24.761 1.00 14.23 264 ILE A N 1
ATOM 1916 C CA . ILE A 1 298 ? 34.007 47.953 25.263 1.00 13.77 264 ILE A CA 1
ATOM 1917 C C . ILE A 1 298 ? 34.362 46.513 24.884 1.00 13.78 264 ILE A C 1
ATOM 1918 O O . ILE A 1 298 ? 34.244 45.602 25.703 1.00 13.54 264 ILE A O 1
ATOM 1923 N N . SER A 1 299 ? 34.789 46.328 23.633 1.00 13.86 265 SER A N 1
ATOM 1924 C CA . SER A 1 299 ? 35.196 45.024 23.107 1.00 13.92 265 SER A CA 1
ATOM 1925 C C . SER A 1 299 ? 36.335 44.396 23.895 1.00 13.89 265 SER A C 1
ATOM 1926 O O . SER A 1 299 ? 36.326 43.186 24.154 1.00 14.07 265 SER A O 1
ATOM 1929 N N . ALA A 1 300 ? 37.303 45.227 24.274 1.00 13.81 266 ALA A N 1
ATOM 1930 C CA . ALA A 1 300 ? 38.467 44.796 25.040 1.00 13.93 266 ALA A CA 1
ATOM 1931 C C . ALA A 1 300 ? 38.092 44.212 26.408 1.00 14.09 266 ALA A C 1
ATOM 1932 O O . ALA A 1 300 ? 38.815 43.357 26.944 1.00 14.04 266 ALA A O 1
ATOM 1934 N N . GLU A 1 301 ? 36.959 44.668 26.949 1.00 14.08 267 GLU A N 1
ATOM 1935 C CA . GLU A 1 301 ? 36.498 44.287 28.291 1.00 14.29 267 GLU A CA 1
ATOM 1936 C C . GLU A 1 301 ? 35.580 43.073 28.327 1.00 14.24 267 GLU A C 1
ATOM 1937 O O . GLU A 1 301 ? 35.381 42.486 29.391 1.00 14.40 267 GLU A O 1
ATOM 1943 N N . ILE A 1 302 ? 35.046 42.691 27.165 1.00 14.02 268 ILE A N 1
ATOM 1944 C CA . ILE A 1 302 ? 34.010 41.656 27.053 1.00 13.82 268 ILE A CA 1
ATOM 1945 C C . ILE A 1 302 ? 34.279 40.351 27.820 1.00 14.03 268 ILE A C 1
ATOM 1946 O O . ILE A 1 302 ? 33.476 39.997 28.684 1.00 14.08 268 ILE A O 1
ATOM 1951 N N . THR A 1 303 ? 35.371 39.637 27.530 1.00 14.17 269 THR A N 1
ATOM 1952 C CA . THR A 1 303 ? 35.588 38.346 28.213 1.00 14.59 269 THR A CA 1
ATOM 1953 C C . THR A 1 303 ? 35.790 38.424 29.713 1.00 14.92 269 THR A C 1
ATOM 1954 O O . THR A 1 303 ? 35.349 37.535 30.430 1.00 15.16 269 THR A O 1
ATOM 1958 N N . ARG A 1 304 ? 36.468 39.465 30.186 1.00 15.49 270 ARG A N 1
ATOM 1959 C CA . ARG A 1 304 ? 36.642 39.640 31.628 1.00 15.98 270 ARG A CA 1
ATOM 1960 C C . ARG A 1 304 ? 35.278 39.718 32.315 1.00 16.04 270 ARG A C 1
ATOM 1961 O O . ARG A 1 304 ? 35.084 39.145 33.388 1.00 16.47 270 ARG A O 1
ATOM 1969 N N . VAL A 1 305 ? 34.334 40.403 31.676 1.00 16.00 271 VAL A N 1
ATOM 1970 C CA . VAL A 1 305 ? 33.004 40.603 32.248 1.00 15.91 271 VAL A CA 1
ATOM 1971 C C . VAL A 1 305 ? 32.113 39.376 32.043 1.00 16.04 271 VAL A C 1
ATOM 1972 O O . VAL A 1 305 ? 31.364 39.004 32.944 1.00 16.16 271 VAL A O 1
ATOM 1984 N N . LYS A 1 307 ? 33.264 36.395 31.901 1.00 17.41 273 LYS A N 1
ATOM 1985 C CA . LYS A 1 307 ? 33.842 35.534 32.934 1.00 18.13 273 LYS A CA 1
ATOM 1986 C C . LYS A 1 307 ? 33.197 35.765 34.302 1.00 19.18 273 LYS A C 1
ATOM 1987 O O . LYS A 1 307 ? 32.841 34.803 34.981 1.00 19.42 273 LYS A O 1
ATOM 1993 N N . GLU A 1 308 ? 33.060 37.037 34.691 1.00 20.29 274 GLU A N 1
ATOM 1994 C CA . GLU A 1 308 ? 32.343 37.441 35.908 1.00 21.35 274 GLU A CA 1
ATOM 1995 C C . GLU A 1 308 ? 30.873 37.016 35.871 1.00 21.90 274 GLU A C 1
ATOM 1996 O O . GLU A 1 308 ? 30.318 36.599 36.888 1.00 22.01 274 GLU A O 1
ATOM 2010 N N . SER A 1 310 ? 29.623 34.524 34.254 1.00 23.84 276 SER A N 1
ATOM 2011 C CA . SER A 1 310 ? 29.553 33.067 34.337 1.00 24.04 276 SER A CA 1
ATOM 2012 C C . SER A 1 310 ? 29.801 32.592 35.772 1.00 24.29 276 SER A C 1
ATOM 2013 O O . SER A 1 310 ? 29.496 31.450 36.108 1.00 24.49 276 SER A O 1
ATOM 2016 N N . GLU A 1 311 ? 30.312 33.507 36.603 1.00 24.72 277 GLU A N 1
ATOM 2017 C CA . GLU A 1 311 ? 30.653 33.291 38.024 1.00 24.93 277 GLU A CA 1
ATOM 2018 C C . GLU A 1 311 ? 31.976 32.560 38.184 1.00 25.06 277 GLU A C 1
ATOM 2019 O O . GLU A 1 311 ? 33.038 33.186 38.161 1.00 25.36 277 GLU A O 1
#

Organism: Streptococcus mutans serotype c (strain ATCC 700610 / UA159) (NCBI:txid210007)

Foldseek 3Di:
DQDVVLLLVQLADDDPPDDAPLQFEEEEEACEPPQVVLSLLQLLQVLLPRRAYEYEYDPVNVVVSCVSPVRYYDYLPLVVLLVVQVVGQEYEARHLDDDPSSLVSLVSNQVSHAANHAYEQEHCSLLSDLVDDDDGRYLNYEYEYELVSLCSNQVAHSVRCDPVSVLVSCVVHRQQYWYFHDDQWTWIDGNPDIHTAPAADPLAVDPHSSSLRVLRSQVRNGPPRNSSSSSSSVRLLRVLQRVCVVPDVHDDSSNSSVCNVVVCCSD

B-factor: mean 21.1, std 9.84, range [2.0, 48.16]

Sequence (267 aa):
IIDDLLTKKIIKPRPLNSHKGTFGRVLLIGGNYPYGGAIIAALACVNSGAGLVTVATHKDNITALHSHLPEAAFDVEKDRLSEQITAADVVLGPGLAEDDLAQTTFDVVWQAIEPKQTLIIDGSAINLLAKRKAIWPTKQIILTPHQKEWERLSGLTIPEQIEAATQTALAHFPKETILVAKSHQTKIYQGQKIGHIQVGGPYQATGGGDTLAGIAGFVAQFHTDRFEVAAAAVFLHSYIADQLSKEAYVVLPTRISAEITRVKESE

Radius of gyration: 17.22 Å; Cα contacts (8 Å, |Δi|>4): 535; chains: 1; bounding box: 44×43×45 Å

CATH classification: 3.40.1190.20